Protein AF-A0A7X7DY42-F1 (afdb_monomer)

pLDDT: mean 91.56, std 9.05, range [37.62, 98.56]

Secondary structure (DSSP, 8-state):
------HHHHHHHHHHHHHTTB--SSPPP-S---HHHHHHHHHHHGGG-HHHHHHHHHHHHHTGGGS-HHHHHHTGGGS-HHHHHHHHHHHHHTT--GGGHHHHTT----SS-EES-GGGTT-HHHHHHHHHH--HHHHTTTEE-------SSSB--HHHHHHH-HHHHHHHHH-SSHHHHHHHHHHHSS-B-HHHHHHHHT--HHHHHHHHHHHHHTTSEEEEEETTEEEEEE-HHHHHHHHHHHHTT-

Foldseek 3Di:
DPDDPDVVVVVLLVLDLVLQFFQDDDHHDPDADPPLLSLQVLQVVCLAPVVSLQSSLQSCLPLVFLDQLVLNLLCVVSHQLLSVLLSLVLSVVVPHDPVNVVSNVSGAADPAADESHPVCVPPVVVRVVQQVQADPSNVVRSYRGNDRDHDDPRGGDPLSNCLSHLLSLLCVPVTNDLLSLLLVDQQVDDWDALVRSCVVSVHDSVVSVVVLVVCVVVVQWDWDDDDPGITIHGGPVNNVVSVVSSVVSD

Nearest PDB structures (foldseek):
  2rdp-assembly1_A-2  TM=7.877E-01  e=7.497E-04  Geobacillus stearothermophilus
  5k1y-assembly1_B  TM=9.419E-01  e=1.246E-02  Sulfolobus sp. NOB8H2
  2qww-assembly1_B  TM=7.199E-01  e=1.382E-02  Listeria monocytogenes serotype 4b str. F2365
  4jba-assembly1_B  TM=7.903E-01  e=4.344E-02  Escherichia coli K-12
  3hrm-assembly1_B  TM=7.118E-01  e=4.821E-02  Staphylococcus aureus subsp. aureus str. Newman

Sequence (250 aa):
MEWNYNDTDLDVLYRKWKKLGWGVTGNSYDGDIDIEKLITETTIAARYDGRLFQWFRTWIRNYNDLINKKRLIRFLNTADTAVLGAVLDLAIENGADPNFIVVISKCKPYQKPELFFKNIENVPFYIDQEIRNSLPVYTKWGLYCTEVEFYTDANYNRDYVLKNNGLLALRSILGANIRAEILYKLLTGAGIAVKKLSNEIGYSYSSVYMEVLSLKRNGLLSEKDEGRYHKLYLSAKGTTLIKNINSLFA

Solvent-accessible surface area (backbone atoms only — not comparable to full-atom values): 13694 Å² total; per-residue (Å²): 130,88,80,76,93,43,75,66,64,53,47,53,50,51,17,45,45,31,45,65,21,39,78,62,87,80,69,63,48,91,70,87,82,59,60,52,57,48,51,22,54,40,38,53,55,26,28,73,31,70,66,54,35,38,50,51,46,34,45,48,31,76,49,40,70,51,53,36,59,77,53,33,57,73,40,48,89,67,29,39,33,23,52,46,32,26,45,50,52,51,19,37,80,68,73,19,64,69,72,52,52,68,44,42,74,71,38,50,53,44,91,68,67,42,66,48,54,63,81,53,77,86,42,70,71,59,47,57,47,30,60,74,56,34,36,68,64,28,49,76,18,22,28,28,38,67,86,80,78,63,78,84,77,57,59,55,55,67,64,58,25,31,48,68,29,65,59,48,39,41,10,70,76,70,38,42,47,74,66,33,50,53,55,43,53,38,69,79,43,74,70,39,35,66,68,59,45,13,63,73,73,63,48,57,53,69,62,45,50,55,50,49,54,53,38,37,75,72,47,30,35,41,76,47,81,57,88,96,42,65,23,40,37,57,21,73,62,27,46,51,53,52,51,53,59,55,55,77,43,106

Structure (mmCIF, N/CA/C/O backbone):
data_AF-A0A7X7DY42-F1
#
_entry.id   AF-A0A7X7DY42-F1
#
loop_
_atom_site.group_PDB
_atom_site.id
_atom_site.type_symbol
_atom_site.label_atom_id
_atom_site.label_alt_id
_atom_site.label_comp_id
_atom_site.label_asym_id
_atom_site.label_entity_id
_atom_site.label_seq_id
_atom_site.pdbx_PDB_ins_code
_atom_site.Cartn_x
_atom_site.Cartn_y
_atom_site.Cartn_z
_atom_site.occupancy
_atom_site.B_iso_or_equiv
_atom_site.auth_seq_id
_atom_site.auth_comp_id
_atom_site.auth_asym_id
_atom_site.auth_atom_id
_atom_site.pdbx_PDB_model_num
ATOM 1 N N . MET A 1 1 ? 10.130 16.291 -8.378 1.00 37.62 1 MET A N 1
ATOM 2 C CA . MET A 1 1 ? 10.858 16.207 -7.099 1.00 37.62 1 MET A CA 1
ATOM 3 C C . MET A 1 1 ? 12.137 15.472 -7.437 1.00 37.62 1 MET A C 1
ATOM 5 O O . MET A 1 1 ? 12.041 14.315 -7.817 1.00 37.62 1 MET A O 1
ATOM 9 N N . GLU A 1 2 ? 13.275 16.162 -7.481 1.00 41.41 2 GLU A N 1
ATOM 10 C CA . GLU A 1 2 ? 14.566 15.493 -7.676 1.00 41.41 2 GLU A CA 1
ATOM 11 C C . GLU A 1 2 ? 14.846 14.693 -6.406 1.00 41.41 2 GLU A C 1
ATOM 13 O O . GLU A 1 2 ? 14.956 15.259 -5.318 1.00 41.41 2 GLU A O 1
ATOM 18 N N . TRP A 1 3 ? 14.829 13.369 -6.519 1.00 47.03 3 TRP A N 1
ATOM 19 C CA . TRP A 1 3 ? 15.223 12.512 -5.415 1.00 47.03 3 TRP A CA 1
ATOM 20 C C . TRP A 1 3 ? 16.747 12.562 -5.324 1.00 47.03 3 TRP A C 1
ATOM 22 O O . TRP A 1 3 ? 17.442 12.126 -6.239 1.00 47.03 3 TRP A O 1
ATOM 32 N N . ASN A 1 4 ? 17.259 13.153 -4.246 1.00 51.34 4 ASN A N 1
ATOM 33 C CA . ASN A 1 4 ? 18.682 13.112 -3.945 1.00 51.34 4 ASN A CA 1
ATOM 34 C C . ASN A 1 4 ? 18.997 11.716 -3.416 1.00 51.34 4 ASN A C 1
ATOM 36 O O . ASN A 1 4 ? 18.649 11.411 -2.277 1.00 51.34 4 ASN A O 1
ATOM 40 N N . TYR A 1 5 ? 19.650 10.891 -4.238 1.00 59.16 5 TYR A N 1
ATOM 41 C CA . TYR A 1 5 ? 20.260 9.638 -3.799 1.00 59.16 5 TYR A CA 1
ATOM 42 C C . TYR A 1 5 ? 21.245 9.967 -2.668 1.00 59.16 5 TYR A C 1
ATOM 44 O O . TYR A 1 5 ? 22.365 10.413 -2.911 1.00 59.16 5 TYR A O 1
ATOM 52 N N . ASN A 1 6 ? 20.806 9.824 -1.421 1.00 66.12 6 ASN A N 1
ATOM 53 C CA . ASN A 1 6 ? 21.666 9.850 -0.250 1.00 66.12 6 ASN A CA 1
ATOM 54 C C . ASN A 1 6 ? 21.470 8.536 0.512 1.00 66.12 6 ASN A C 1
ATOM 56 O O . ASN A 1 6 ? 20.364 7.990 0.558 1.00 66.12 6 ASN A O 1
ATOM 60 N N . ASP A 1 7 ? 22.553 8.018 1.088 1.00 67.19 7 ASP A N 1
ATOM 61 C CA . ASP A 1 7 ? 22.556 6.697 1.728 1.00 67.19 7 ASP A CA 1
ATOM 62 C C . ASP A 1 7 ? 21.539 6.595 2.878 1.00 67.19 7 ASP A C 1
ATOM 64 O O . ASP A 1 7 ? 21.019 5.516 3.155 1.00 67.19 7 ASP A O 1
ATOM 68 N N . THR A 1 8 ? 21.196 7.721 3.509 1.00 76.19 8 THR A N 1
ATOM 69 C CA . THR A 1 8 ? 20.238 7.785 4.620 1.00 76.19 8 THR A CA 1
ATOM 70 C C . THR A 1 8 ? 18.807 7.472 4.177 1.00 76.19 8 THR A C 1
ATOM 72 O O . THR A 1 8 ? 18.112 6.699 4.837 1.00 76.19 8 THR A O 1
ATOM 75 N N . ASP A 1 9 ? 18.346 8.040 3.060 1.00 78.88 9 ASP A N 1
ATOM 76 C CA . ASP A 1 9 ? 16.991 7.800 2.551 1.00 78.88 9 ASP A CA 1
ATOM 77 C C . ASP A 1 9 ? 16.838 6.359 2.045 1.00 78.88 9 ASP A C 1
ATOM 79 O O . ASP A 1 9 ? 15.800 5.722 2.262 1.00 78.88 9 ASP A O 1
ATOM 83 N N . LEU A 1 10 ? 17.891 5.816 1.425 1.00 84.62 10 LEU A N 1
ATOM 84 C CA . LEU A 1 10 ? 17.923 4.423 0.989 1.00 84.62 10 LEU A CA 1
ATOM 85 C C . LEU A 1 10 ? 17.930 3.455 2.182 1.00 84.62 10 LEU A C 1
ATOM 87 O O . LEU A 1 10 ? 17.170 2.484 2.170 1.00 84.62 10 LEU A O 1
ATOM 91 N N . ASP A 1 11 ? 18.702 3.741 3.238 1.00 88.62 11 ASP A N 1
ATOM 92 C CA . ASP A 1 11 ? 18.694 2.952 4.477 1.00 88.62 11 ASP A CA 1
ATOM 93 C C . ASP A 1 11 ? 17.286 2.892 5.083 1.00 88.62 11 ASP A C 1
ATOM 95 O O . ASP A 1 11 ? 16.771 1.812 5.377 1.00 88.62 11 ASP A O 1
ATOM 99 N N . VAL A 1 12 ? 16.586 4.028 5.172 1.00 91.94 12 VAL A N 1
ATOM 100 C CA . VAL A 1 12 ? 15.205 4.056 5.677 1.00 91.94 12 VAL A CA 1
ATOM 101 C C . VAL A 1 12 ? 14.275 3.173 4.836 1.00 91.94 12 VAL A C 1
ATOM 103 O O . VAL A 1 12 ? 13.449 2.451 5.404 1.00 91.94 12 VAL A O 1
ATOM 106 N N . LEU A 1 13 ? 14.393 3.189 3.504 1.00 93.25 13 LEU A N 1
ATOM 107 C CA . LEU A 1 13 ? 13.610 2.303 2.634 1.00 93.25 13 LEU A CA 1
ATOM 108 C C . LEU A 1 13 ? 13.934 0.831 2.897 1.00 93.25 13 LEU A C 1
ATOM 110 O O . LEU A 1 13 ? 13.013 0.031 3.063 1.00 93.25 13 LEU A O 1
ATOM 114 N N . TYR A 1 14 ? 15.212 0.476 3.009 1.00 93.69 14 TYR A N 1
ATOM 115 C CA . TYR A 1 14 ? 15.653 -0.885 3.316 1.00 93.69 14 TYR A CA 1
ATOM 116 C C . TYR A 1 14 ? 15.090 -1.375 4.651 1.00 93.69 14 TYR A C 1
ATOM 118 O O . TYR A 1 14 ? 14.523 -2.467 4.728 1.00 93.69 14 TYR A O 1
ATOM 126 N N . ARG A 1 15 ? 15.155 -0.545 5.695 1.00 94.88 15 ARG A N 1
ATOM 127 C CA . ARG A 1 15 ? 14.589 -0.858 7.014 1.00 94.88 15 ARG A CA 1
ATOM 128 C C . ARG A 1 15 ? 13.073 -1.067 6.959 1.00 94.88 15 ARG A C 1
ATOM 130 O O . ARG A 1 15 ? 12.553 -1.961 7.632 1.00 94.88 15 ARG A O 1
ATOM 137 N N . LYS A 1 16 ? 12.350 -0.275 6.154 1.00 96.00 16 LYS A N 1
ATOM 138 C CA . LYS A 1 16 ? 10.903 -0.450 5.934 1.00 96.00 16 LYS A CA 1
ATOM 139 C C . LYS A 1 16 ? 10.608 -1.759 5.192 1.00 96.00 16 LYS A C 1
ATOM 141 O O . LYS A 1 16 ? 9.778 -2.541 5.647 1.00 96.00 16 LYS A O 1
ATOM 146 N N . TRP A 1 17 ? 11.314 -2.045 4.099 1.00 95.44 17 TRP A N 1
ATOM 147 C CA . TRP A 1 17 ? 11.150 -3.290 3.341 1.00 95.44 17 TRP A CA 1
ATOM 148 C C . TRP A 1 17 ? 11.522 -4.531 4.160 1.00 95.44 17 TRP A C 1
ATOM 150 O O . TRP A 1 17 ? 10.836 -5.549 4.075 1.00 95.44 17 TRP A O 1
ATOM 160 N N . LYS A 1 18 ? 12.511 -4.432 5.052 1.00 94.38 18 LYS A N 1
ATOM 161 C CA . LYS A 1 18 ? 12.817 -5.483 6.026 1.00 94.38 18 LYS A CA 1
ATOM 162 C C . LYS 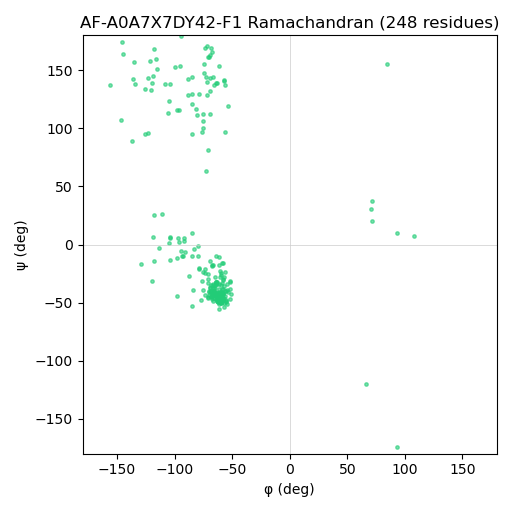A 1 18 ? 11.625 -5.798 6.934 1.00 94.38 18 LYS A C 1
ATOM 164 O O . LYS A 1 18 ? 11.262 -6.962 7.088 1.00 94.38 18 LYS A O 1
ATOM 169 N N . LYS A 1 19 ? 10.960 -4.777 7.485 1.00 95.19 19 LYS A N 1
ATOM 170 C CA . LYS A 1 19 ? 9.734 -4.964 8.288 1.00 95.19 19 LYS A CA 1
ATOM 171 C C . LYS A 1 19 ? 8.601 -5.621 7.494 1.00 95.19 19 LYS A C 1
ATOM 173 O O . LYS A 1 19 ? 7.750 -6.295 8.070 1.00 95.19 19 LYS A O 1
ATOM 178 N N . LEU A 1 20 ? 8.590 -5.425 6.178 1.00 95.50 20 LEU A N 1
ATOM 179 C CA . LEU A 1 20 ? 7.634 -6.023 5.247 1.00 95.50 20 LEU A CA 1
ATOM 180 C C . LEU A 1 20 ? 8.011 -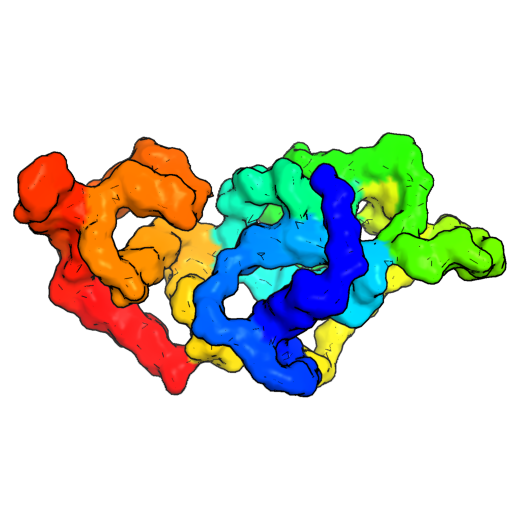7.433 4.780 1.00 95.50 20 LEU A C 1
ATOM 182 O O . LEU A 1 20 ? 7.347 -7.962 3.890 1.00 95.50 20 LEU A O 1
ATOM 186 N N . GLY A 1 21 ? 9.024 -8.048 5.392 1.00 93.31 21 GLY A N 1
ATOM 187 C CA . GLY A 1 21 ? 9.353 -9.450 5.173 1.00 93.31 21 GLY A CA 1
ATOM 188 C C . GLY A 1 21 ? 10.618 -9.693 4.358 1.00 93.31 21 GLY A C 1
ATOM 189 O O . GLY A 1 21 ? 10.908 -10.841 4.062 1.00 93.31 21 GLY A O 1
ATOM 190 N N . TRP A 1 22 ? 11.420 -8.684 4.024 1.00 92.50 22 TRP A N 1
ATOM 191 C CA . TRP A 1 22 ? 12.678 -8.940 3.313 1.00 92.50 22 TRP A CA 1
ATOM 192 C C . TRP A 1 22 ? 13.831 -9.293 4.262 1.00 92.50 22 TRP A C 1
ATOM 194 O O . TRP A 1 22 ? 14.105 -8.585 5.234 1.00 92.50 22 TRP A O 1
ATOM 204 N N . GLY A 1 23 ? 14.523 -10.398 3.971 1.00 83.75 23 GLY A N 1
ATOM 205 C CA . GLY A 1 23 ? 15.650 -10.937 4.739 1.00 83.75 23 GLY A CA 1
ATOM 206 C C . GLY A 1 23 ? 16.950 -10.138 4.599 1.00 83.75 23 GLY A C 1
ATOM 207 O O . GLY A 1 23 ? 17.947 -10.649 4.102 1.00 83.75 23 GLY A O 1
ATOM 208 N N . VAL A 1 24 ? 16.951 -8.880 5.038 1.00 82.38 24 VAL A N 1
ATOM 209 C CA . VAL A 1 24 ? 18.108 -7.969 4.953 1.00 82.38 24 VAL A CA 1
ATOM 210 C C . VAL A 1 24 ? 18.849 -7.905 6.292 1.00 82.38 24 VAL A C 1
ATOM 212 O O . VAL A 1 24 ? 18.240 -8.086 7.348 1.00 82.38 24 VAL A O 1
ATOM 215 N N . THR A 1 25 ? 20.152 -7.622 6.297 1.00 81.25 25 THR A N 1
ATOM 216 C CA . THR A 1 25 ? 20.914 -7.313 7.524 1.00 81.25 25 THR A CA 1
ATOM 217 C C . THR A 1 25 ? 20.502 -5.951 8.120 1.00 81.25 25 THR A C 1
ATOM 219 O O . THR A 1 25 ? 19.823 -5.162 7.471 1.00 81.25 25 THR A O 1
ATOM 222 N N . GLY A 1 26 ? 20.841 -5.679 9.388 1.00 84.19 26 GLY A N 1
ATOM 223 C CA . GLY A 1 26 ? 20.534 -4.400 10.062 1.00 84.19 26 GLY A CA 1
ATOM 224 C C . GLY A 1 26 ? 19.226 -4.377 10.864 1.00 84.19 26 GLY A C 1
ATOM 225 O O . GLY A 1 26 ? 18.570 -5.403 11.031 1.00 84.19 26 GLY A O 1
ATOM 226 N N . ASN A 1 27 ? 18.841 -3.219 11.403 1.00 89.00 27 ASN A N 1
ATOM 227 C CA . ASN A 1 27 ? 17.631 -3.086 12.225 1.00 89.00 27 ASN A CA 1
ATOM 228 C C . ASN A 1 27 ? 16.381 -2.858 11.366 1.00 89.00 27 ASN A C 1
ATOM 230 O O . ASN A 1 27 ? 16.425 -2.151 10.367 1.00 89.00 27 ASN A O 1
ATOM 234 N N . SER A 1 28 ? 15.242 -3.417 11.774 1.00 91.69 28 SER A N 1
ATOM 235 C CA . SER A 1 28 ? 13.952 -3.122 11.134 1.00 91.69 28 SER A CA 1
ATOM 236 C C . SER A 1 28 ? 13.525 -1.666 11.385 1.00 91.69 28 SER A C 1
ATOM 238 O O . SER A 1 28 ? 14.092 -0.973 12.234 1.00 91.69 28 SER A O 1
ATOM 240 N N . TYR A 1 29 ? 12.545 -1.170 10.633 1.00 94.56 29 TYR A N 1
ATOM 241 C CA . TYR A 1 29 ? 11.943 0.138 10.888 1.00 94.56 29 TYR A CA 1
ATOM 242 C C . TYR A 1 29 ? 11.066 0.103 12.152 1.00 94.56 29 TYR A C 1
ATOM 244 O O . TYR A 1 29 ? 10.168 -0.734 12.285 1.00 94.56 29 TYR A O 1
ATOM 252 N N . ASP A 1 30 ? 11.293 1.037 13.075 1.00 90.56 30 ASP A N 1
ATOM 253 C CA . ASP A 1 30 ? 10.642 1.015 14.393 1.00 90.56 30 ASP A CA 1
ATOM 254 C C . ASP A 1 30 ? 9.188 1.527 14.352 1.00 90.56 30 ASP A C 1
ATOM 256 O O . ASP A 1 30 ? 8.376 1.172 15.203 1.00 90.56 30 ASP A O 1
ATOM 260 N N . GLY A 1 31 ? 8.821 2.307 13.329 1.00 91.12 31 GLY A N 1
ATOM 261 C CA . GLY A 1 31 ? 7.495 2.917 13.190 1.00 91.12 31 GLY A CA 1
ATOM 262 C C . GLY A 1 31 ? 6.499 2.126 12.338 1.00 91.12 31 GLY A C 1
ATOM 263 O O . GLY A 1 31 ? 6.808 1.074 11.774 1.00 91.12 31 GLY A O 1
ATOM 264 N N . ASP A 1 32 ? 5.291 2.667 12.211 1.00 91.25 32 ASP A N 1
ATOM 265 C CA . ASP A 1 32 ? 4.271 2.144 11.301 1.00 91.25 32 ASP A CA 1
ATOM 266 C C . ASP A 1 32 ? 4.624 2.425 9.842 1.00 91.25 32 ASP A C 1
ATOM 268 O O . ASP A 1 32 ? 5.084 3.516 9.492 1.00 91.25 32 ASP A O 1
ATOM 272 N N . ILE A 1 33 ? 4.370 1.445 8.976 1.00 94.50 33 ILE A N 1
ATOM 273 C CA . ILE A 1 33 ? 4.586 1.589 7.540 1.00 94.50 33 ILE A CA 1
ATOM 274 C C . ILE A 1 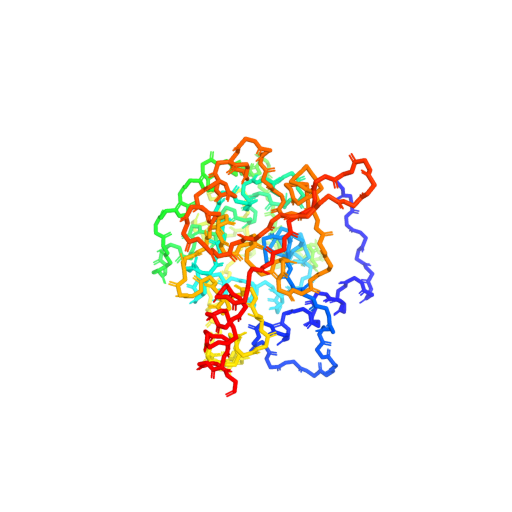33 ? 3.277 1.966 6.866 1.00 94.50 33 ILE A C 1
ATOM 276 O O . ILE A 1 33 ? 2.327 1.187 6.801 1.00 94.50 33 ILE A O 1
ATOM 280 N N . ASP A 1 34 ? 3.272 3.161 6.290 1.00 94.31 34 ASP A N 1
ATOM 281 C CA . ASP A 1 34 ? 2.321 3.524 5.256 1.00 94.31 34 ASP A CA 1
ATOM 282 C C . ASP A 1 34 ? 2.746 2.858 3.941 1.00 94.31 34 ASP A C 1
ATOM 284 O O . ASP A 1 34 ? 3.631 3.352 3.238 1.00 94.31 34 ASP A O 1
ATOM 288 N N . ILE A 1 35 ? 2.143 1.709 3.633 1.00 96.88 35 ILE A N 1
ATOM 289 C CA . ILE A 1 35 ? 2.538 0.912 2.470 1.00 96.88 35 ILE A CA 1
ATOM 290 C C . ILE A 1 35 ? 2.282 1.638 1.148 1.00 96.88 35 ILE A C 1
ATOM 292 O O . ILE A 1 35 ? 3.104 1.549 0.243 1.00 96.88 35 ILE A O 1
ATOM 296 N N . GLU A 1 36 ? 1.186 2.392 1.023 1.00 96.94 36 GLU A N 1
ATOM 297 C CA . GLU A 1 36 ? 0.912 3.130 -0.211 1.00 96.94 36 GLU A CA 1
ATOM 298 C C . GLU A 1 36 ? 1.955 4.221 -0.433 1.00 96.94 36 GLU A C 1
ATOM 300 O O . GLU A 1 36 ? 2.462 4.364 -1.544 1.00 96.94 36 GLU A O 1
ATOM 305 N N . LYS A 1 37 ? 2.333 4.941 0.627 1.00 95.06 37 LYS A N 1
ATOM 306 C CA . LYS A 1 37 ? 3.402 5.933 0.540 1.00 95.06 37 LYS A CA 1
ATOM 307 C C . LYS A 1 37 ? 4.741 5.275 0.200 1.00 95.06 37 LYS A C 1
ATOM 309 O O . LYS A 1 37 ? 5.407 5.731 -0.727 1.00 95.06 37 LYS A O 1
ATOM 314 N N . LEU A 1 38 ? 5.098 4.180 0.879 1.00 97.19 38 LEU A N 1
ATOM 315 C CA . LEU A 1 38 ? 6.331 3.435 0.611 1.00 97.19 38 LEU A CA 1
ATOM 316 C C . LEU A 1 38 ? 6.401 2.946 -0.839 1.00 97.19 38 LEU A C 1
ATOM 318 O O . LEU A 1 38 ? 7.452 3.063 -1.460 1.00 97.19 38 LEU A O 1
ATOM 322 N N . ILE A 1 39 ? 5.299 2.435 -1.391 1.00 97.94 39 ILE A N 1
ATOM 323 C CA . ILE A 1 39 ? 5.209 2.037 -2.802 1.00 97.94 39 ILE A CA 1
ATOM 324 C C . ILE A 1 39 ? 5.583 3.218 -3.700 1.00 97.94 39 ILE A C 1
ATOM 326 O O . ILE A 1 39 ? 6.450 3.077 -4.558 1.00 97.94 39 ILE A O 1
ATOM 330 N N . THR A 1 40 ? 4.994 4.395 -3.475 1.00 97.06 40 THR A N 1
ATOM 331 C CA . THR A 1 40 ? 5.294 5.574 -4.303 1.00 97.06 40 THR A CA 1
ATOM 332 C C . THR A 1 40 ? 6.730 6.071 -4.135 1.00 97.06 40 THR A C 1
ATOM 334 O O . THR A 1 40 ? 7.387 6.327 -5.137 1.00 97.06 40 THR A O 1
ATOM 337 N N . GLU A 1 41 ? 7.265 6.101 -2.910 1.00 95.69 41 GLU A N 1
ATOM 338 C CA . GLU A 1 41 ? 8.679 6.419 -2.644 1.00 95.69 41 GLU A CA 1
ATOM 339 C C . GLU A 1 41 ? 9.610 5.425 -3.372 1.00 95.69 41 GLU A C 1
ATOM 341 O O . GLU A 1 41 ? 10.594 5.811 -4.003 1.00 95.69 41 GLU A O 1
ATOM 346 N N . THR A 1 42 ? 9.255 4.137 -3.356 1.00 96.94 42 THR A N 1
ATOM 347 C CA . THR A 1 42 ? 10.067 3.065 -3.943 1.00 96.94 42 THR A CA 1
ATOM 348 C C . THR A 1 42 ? 10.076 3.103 -5.469 1.00 96.94 42 THR A C 1
ATOM 350 O O . THR A 1 42 ? 11.088 2.744 -6.057 1.00 96.94 42 THR A O 1
ATOM 353 N N . THR A 1 43 ? 9.017 3.587 -6.129 1.00 97.38 43 THR A N 1
ATOM 354 C CA . THR A 1 43 ? 8.999 3.706 -7.605 1.00 97.38 43 THR A CA 1
ATOM 355 C C . THR A 1 43 ? 10.135 4.574 -8.147 1.00 97.38 43 THR A C 1
ATOM 357 O O . THR A 1 43 ? 10.627 4.319 -9.240 1.00 97.38 43 THR A O 1
ATOM 360 N N . ILE A 1 44 ? 10.589 5.555 -7.363 1.00 94.69 44 ILE A N 1
ATOM 361 C CA . ILE A 1 44 ? 11.708 6.426 -7.721 1.00 94.69 44 ILE A CA 1
ATOM 362 C C . ILE A 1 44 ? 13.032 5.756 -7.340 1.00 94.69 44 ILE A C 1
ATOM 364 O O . ILE A 1 44 ? 13.908 5.586 -8.185 1.00 94.69 44 ILE A O 1
ATOM 368 N N . ALA A 1 45 ? 13.167 5.322 -6.083 1.00 93.69 45 ALA A N 1
ATOM 369 C CA . ALA A 1 45 ? 14.414 4.752 -5.570 1.00 93.69 45 ALA A CA 1
ATOM 370 C C . ALA A 1 45 ? 14.821 3.442 -6.275 1.00 93.69 45 ALA A C 1
ATOM 372 O O . ALA A 1 45 ? 16.003 3.204 -6.506 1.00 93.69 45 ALA A O 1
ATOM 373 N N . ALA A 1 46 ? 13.853 2.615 -6.683 1.00 94.00 46 ALA A N 1
ATOM 374 C CA . ALA A 1 46 ? 14.087 1.351 -7.385 1.00 94.00 46 ALA A CA 1
ATOM 375 C C . ALA A 1 46 ? 14.828 1.525 -8.722 1.00 94.00 46 ALA A C 1
ATOM 377 O O . ALA A 1 46 ? 15.506 0.606 -9.173 1.00 94.00 46 ALA A O 1
ATOM 378 N N . ARG A 1 47 ? 14.767 2.713 -9.337 1.00 93.62 47 ARG A N 1
ATOM 379 C CA . ARG A 1 47 ? 15.526 3.027 -10.559 1.00 93.62 47 ARG A CA 1
ATOM 380 C C . ARG A 1 47 ? 17.032 3.140 -10.326 1.00 93.62 47 ARG A C 1
ATOM 382 O O . ARG A 1 47 ? 17.803 3.131 -11.282 1.00 93.62 47 ARG A O 1
ATOM 389 N N . TYR A 1 48 ? 17.456 3.235 -9.072 1.00 91.69 48 TYR A N 1
ATOM 390 C CA . TYR A 1 48 ? 18.856 3.324 -8.670 1.00 91.69 48 TYR A CA 1
ATOM 391 C C . TYR A 1 48 ? 19.320 2.089 -7.887 1.00 91.69 48 TYR A C 1
ATOM 393 O O . TYR A 1 48 ? 20.495 1.995 -7.548 1.00 91.69 48 TYR A O 1
ATOM 401 N N . ASP A 1 49 ? 18.428 1.136 -7.604 1.00 90.62 49 ASP A N 1
ATOM 402 C CA . ASP A 1 49 ? 18.749 -0.061 -6.828 1.00 90.62 49 ASP A CA 1
ATOM 403 C C . ASP A 1 49 ? 17.932 -1.272 -7.311 1.00 90.62 49 ASP A C 1
ATOM 405 O O . ASP A 1 49 ? 16.729 -1.388 -7.061 1.00 90.62 49 ASP A O 1
ATOM 409 N N . GLY A 1 50 ? 18.611 -2.201 -7.993 1.00 89.94 50 GLY A N 1
ATOM 410 C CA . GLY A 1 50 ? 17.999 -3.418 -8.536 1.00 89.94 50 GLY A CA 1
ATOM 411 C C . GLY A 1 50 ? 17.438 -4.364 -7.474 1.00 89.94 50 GLY A C 1
ATOM 412 O O . GLY A 1 50 ? 16.403 -4.989 -7.701 1.00 89.94 50 GLY A O 1
ATOM 413 N N . ARG A 1 51 ? 18.039 -4.425 -6.277 1.00 90.00 51 ARG A N 1
ATOM 414 C CA . ARG A 1 51 ? 17.511 -5.258 -5.181 1.00 90.00 51 ARG A CA 1
ATOM 415 C C . ARG A 1 51 ? 16.198 -4.684 -4.677 1.00 90.00 51 ARG A C 1
ATOM 417 O O . ARG A 1 51 ? 15.226 -5.416 -4.512 1.00 90.00 51 ARG A O 1
ATOM 424 N N . LEU A 1 52 ? 16.151 -3.367 -4.495 1.00 92.38 52 LEU A N 1
ATOM 425 C CA . LEU A 1 52 ? 14.939 -2.673 -4.085 1.00 92.38 52 LEU A CA 1
ATOM 426 C C . LEU A 1 52 ? 13.823 -2.843 -5.124 1.00 92.38 52 LEU A C 1
ATOM 428 O O . LEU A 1 52 ? 12.680 -3.106 -4.750 1.00 92.38 52 LEU A O 1
ATOM 432 N N . PHE A 1 53 ? 14.150 -2.759 -6.418 1.00 93.94 53 PHE A N 1
ATOM 433 C CA . PHE A 1 53 ? 13.194 -3.031 -7.493 1.00 93.94 53 PHE A CA 1
ATOM 434 C C . PHE A 1 53 ? 12.628 -4.456 -7.423 1.00 93.94 53 PHE A C 1
ATOM 436 O O . PHE A 1 53 ? 11.413 -4.653 -7.501 1.00 93.94 53 PHE A O 1
ATOM 443 N N . GLN A 1 54 ? 13.498 -5.444 -7.217 1.00 92.19 54 GLN A N 1
ATOM 444 C CA . GLN A 1 54 ? 13.127 -6.850 -7.073 1.00 92.19 54 GLN A CA 1
ATOM 445 C C . GLN A 1 54 ? 12.218 -7.100 -5.860 1.00 92.19 54 GLN A C 1
ATOM 447 O O . GLN A 1 54 ? 11.209 -7.809 -5.967 1.00 92.19 54 GLN A O 1
ATOM 452 N N . TRP A 1 55 ? 12.530 -6.491 -4.716 1.00 94.25 55 TRP A N 1
ATOM 453 C CA . TRP A 1 55 ? 11.705 -6.563 -3.510 1.00 94.25 55 TRP A CA 1
ATOM 454 C C . TRP A 1 55 ? 10.333 -5.942 -3.731 1.00 94.25 55 TRP A C 1
ATOM 456 O O . TRP A 1 55 ? 9.305 -6.556 -3.446 1.00 94.25 55 TRP A O 1
ATOM 466 N N . PHE A 1 56 ? 10.322 -4.741 -4.298 1.00 95.25 56 PHE A N 1
ATOM 467 C CA . PHE A 1 56 ? 9.127 -3.969 -4.585 1.00 95.25 56 PHE A CA 1
ATOM 468 C C . PHE A 1 56 ? 8.135 -4.726 -5.471 1.00 95.25 56 PHE A C 1
ATOM 470 O O . PHE A 1 56 ? 6.978 -4.913 -5.082 1.00 95.25 56 PHE A O 1
ATOM 477 N N . ARG A 1 57 ? 8.591 -5.217 -6.631 1.00 94.38 57 ARG A N 1
ATOM 478 C CA . ARG A 1 57 ? 7.730 -5.939 -7.582 1.00 94.38 57 ARG A CA 1
ATOM 479 C C . ARG A 1 57 ? 7.197 -7.246 -6.999 1.00 94.38 57 ARG A C 1
ATOM 481 O O . ARG A 1 57 ? 6.009 -7.546 -7.121 1.00 94.38 57 ARG A O 1
ATOM 488 N N . THR A 1 58 ? 8.051 -7.993 -6.297 1.00 94.88 58 THR A N 1
ATOM 489 C CA . THR A 1 58 ? 7.675 -9.272 -5.681 1.00 94.88 58 THR A CA 1
ATOM 490 C C . THR A 1 58 ? 6.675 -9.081 -4.555 1.00 94.88 58 THR A C 1
ATOM 492 O O . THR A 1 58 ? 5.705 -9.834 -4.451 1.00 94.88 58 THR A O 1
ATOM 495 N N . TRP A 1 59 ? 6.871 -8.054 -3.731 1.00 96.00 59 TRP A N 1
ATOM 496 C CA . TRP A 1 59 ? 5.959 -7.767 -2.639 1.00 96.00 59 TRP A CA 1
ATOM 497 C C . TRP A 1 59 ? 4.591 -7.323 -3.151 1.00 96.00 59 TRP A C 1
ATOM 499 O O . TRP A 1 59 ? 3.584 -7.846 -2.676 1.00 96.00 59 TRP A O 1
ATOM 509 N N . ILE A 1 60 ? 4.542 -6.438 -4.159 1.00 96.62 60 ILE A N 1
ATOM 510 C CA . ILE A 1 60 ? 3.275 -6.042 -4.789 1.00 96.62 60 ILE A CA 1
ATOM 511 C C . ILE A 1 60 ? 2.522 -7.265 -5.289 1.00 96.62 60 ILE A C 1
ATOM 513 O O . ILE A 1 60 ? 1.344 -7.371 -4.985 1.00 96.62 60 ILE A O 1
ATOM 517 N N . ARG A 1 61 ? 3.168 -8.193 -6.006 1.00 95.25 61 ARG A N 1
ATOM 518 C CA . ARG A 1 61 ? 2.507 -9.409 -6.506 1.00 95.25 61 ARG A CA 1
ATOM 519 C C . ARG A 1 61 ? 1.931 -10.254 -5.361 1.00 95.25 61 ARG A C 1
ATOM 521 O O . ARG A 1 61 ? 0.757 -10.620 -5.393 1.00 95.25 61 ARG A O 1
ATOM 528 N N . ASN A 1 62 ? 2.741 -10.536 -4.339 1.00 94.19 62 ASN A N 1
ATOM 529 C CA . ASN A 1 62 ? 2.396 -11.484 -3.272 1.00 94.19 62 ASN A CA 1
ATOM 530 C C . ASN A 1 62 ? 1.395 -10.932 -2.243 1.00 94.19 62 ASN A C 1
ATOM 532 O O . ASN A 1 62 ? 0.616 -11.695 -1.679 1.00 94.19 62 ASN A O 1
ATOM 536 N N . TYR A 1 63 ? 1.425 -9.625 -1.979 1.00 96.31 63 TYR A N 1
ATOM 537 C CA . TYR A 1 63 ? 0.642 -8.962 -0.925 1.00 96.31 63 TYR A CA 1
ATOM 538 C C . TYR A 1 63 ? -0.345 -7.935 -1.494 1.00 96.31 63 TYR A C 1
ATOM 540 O O . TYR A 1 63 ? -0.749 -6.976 -0.832 1.00 96.31 63 TYR A O 1
ATOM 548 N N . ASN A 1 64 ? -0.733 -8.145 -2.750 1.00 96.38 64 ASN A N 1
ATOM 549 C CA . ASN A 1 64 ? -1.564 -7.258 -3.553 1.00 96.38 64 ASN A CA 1
ATOM 550 C C . ASN A 1 64 ? -2.936 -6.946 -2.901 1.00 96.38 64 ASN A C 1
ATOM 552 O O . ASN A 1 64 ? -3.494 -5.859 -3.087 1.00 96.38 64 ASN A O 1
ATOM 556 N N . ASP A 1 65 ? -3.444 -7.871 -2.083 1.00 96.44 65 ASP A N 1
ATOM 557 C CA . ASP A 1 65 ? -4.709 -7.781 -1.352 1.00 96.44 65 ASP A CA 1
ATOM 558 C C . ASP A 1 65 ? -4.654 -6.813 -0.154 1.00 96.44 65 ASP A C 1
ATOM 560 O O . ASP A 1 65 ? -5.671 -6.246 0.252 1.00 96.44 65 ASP A O 1
ATOM 564 N N . LEU A 1 66 ? -3.454 -6.572 0.383 1.00 97.56 66 LEU A N 1
ATOM 565 C CA . LEU A 1 66 ? -3.221 -5.690 1.527 1.00 97.56 66 LEU A CA 1
ATOM 566 C C . LEU A 1 66 ? -3.081 -4.217 1.125 1.00 97.56 66 LEU A C 1
ATOM 568 O O . LEU A 1 66 ? -3.064 -3.340 1.993 1.00 97.56 66 LEU A O 1
ATOM 572 N N . ILE A 1 67 ? -2.989 -3.927 -0.174 1.00 97.88 67 ILE A N 1
ATOM 573 C CA . ILE A 1 67 ? -2.806 -2.576 -0.705 1.00 97.88 67 ILE A CA 1
ATOM 574 C C . ILE A 1 67 ? -4.160 -1.911 -0.929 1.00 97.88 67 ILE A C 1
ATOM 576 O O . ILE A 1 67 ? -5.046 -2.400 -1.638 1.00 97.88 67 ILE A O 1
ATOM 580 N N . ASN A 1 68 ? -4.297 -0.711 -0.385 1.00 97.12 68 ASN A N 1
ATOM 581 C CA . ASN A 1 68 ? -5.474 0.103 -0.557 1.00 97.12 68 ASN A CA 1
ATOM 582 C C . ASN A 1 68 ? -5.391 0.920 -1.850 1.00 97.12 68 ASN A C 1
ATOM 584 O O . ASN A 1 68 ? -4.861 2.029 -1.884 1.00 97.12 68 ASN A O 1
ATOM 588 N N . LYS A 1 69 ? -5.985 0.393 -2.922 1.00 96.06 69 LYS A N 1
ATOM 589 C CA . LYS A 1 69 ? -5.957 0.990 -4.270 1.00 96.06 69 LYS A CA 1
ATOM 590 C C . LYS A 1 69 ? -6.476 2.437 -4.307 1.00 96.06 69 LYS A C 1
ATOM 592 O O . LYS A 1 69 ? -5.889 3.289 -4.968 1.00 96.06 69 LYS A O 1
ATOM 597 N N . LYS A 1 70 ? -7.544 2.752 -3.558 1.00 92.88 70 LYS A N 1
ATOM 598 C CA . LYS A 1 70 ? -8.105 4.120 -3.484 1.00 92.88 70 LYS 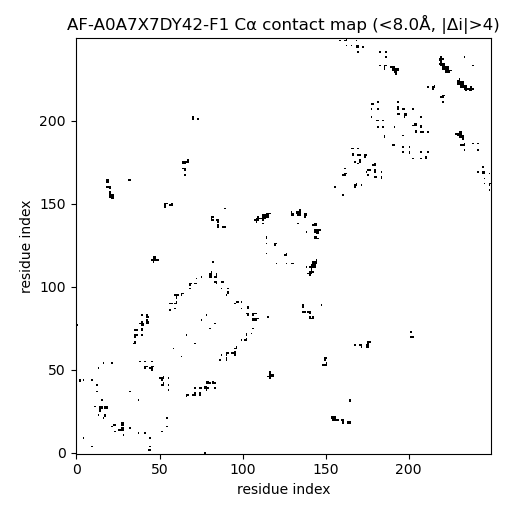A CA 1
ATOM 599 C C . LYS A 1 70 ? -7.136 5.099 -2.828 1.00 92.88 70 LYS A C 1
ATOM 601 O O . LYS A 1 70 ? -7.067 6.257 -3.234 1.00 92.88 70 LYS A O 1
ATOM 606 N N . ARG A 1 71 ? -6.417 4.638 -1.806 1.00 93.12 71 ARG A N 1
ATOM 607 C CA . ARG A 1 71 ? -5.414 5.427 -1.093 1.00 93.12 71 ARG A CA 1
ATOM 608 C C . ARG A 1 71 ? -4.138 5.571 -1.919 1.00 93.12 71 ARG A C 1
ATOM 610 O O . ARG A 1 71 ? -3.626 6.677 -2.015 1.00 93.12 71 ARG A O 1
ATOM 617 N N . LEU A 1 72 ? -3.713 4.518 -2.619 1.00 96.19 72 LEU A N 1
ATOM 618 C CA . LEU A 1 72 ? -2.570 4.554 -3.533 1.00 96.19 72 LEU A CA 1
ATOM 619 C C . LEU A 1 72 ? -2.756 5.611 -4.629 1.00 96.19 72 LEU A C 1
ATOM 621 O O . LEU A 1 72 ? -1.847 6.394 -4.879 1.00 96.19 72 LEU A O 1
ATOM 625 N N . ILE A 1 73 ? -3.965 5.720 -5.198 1.00 95.62 73 ILE A N 1
ATOM 626 C CA . ILE A 1 73 ? -4.303 6.763 -6.186 1.00 95.62 73 ILE A CA 1
ATOM 627 C C . ILE A 1 73 ? -4.018 8.181 -5.658 1.00 95.62 73 ILE A C 1
ATOM 629 O O . ILE A 1 73 ? -3.625 9.058 -6.425 1.00 95.62 73 ILE A O 1
ATOM 633 N N . ARG A 1 74 ? -4.191 8.426 -4.354 1.00 91.06 74 ARG A N 1
ATOM 634 C CA . ARG A 1 74 ? -3.961 9.748 -3.749 1.00 91.06 74 ARG A CA 1
ATOM 635 C C . ARG A 1 74 ? -2.486 10.108 -3.616 1.00 91.06 74 ARG A C 1
ATOM 637 O O . ARG A 1 74 ? -2.189 11.292 -3.523 1.00 91.06 74 ARG A O 1
ATOM 644 N N . PHE A 1 75 ? -1.601 9.115 -3.621 1.00 92.75 75 PHE A N 1
ATOM 645 C CA . PHE A 1 75 ? -0.154 9.303 -3.553 1.00 92.75 75 PHE A CA 1
ATOM 646 C C . PHE A 1 75 ? 0.518 9.281 -4.935 1.00 92.75 75 PHE A C 1
ATOM 648 O O . PHE A 1 75 ? 1.729 9.431 -5.032 1.00 92.75 75 PHE A O 1
ATOM 655 N N . LEU A 1 76 ? -0.233 9.144 -6.036 1.00 95.44 76 LEU A N 1
ATOM 656 C CA . LEU A 1 76 ? 0.364 9.099 -7.381 1.00 95.44 76 LEU A CA 1
ATOM 657 C C . LEU A 1 76 ? 1.156 10.358 -7.748 1.00 95.44 76 LEU A C 1
ATOM 659 O O . LEU A 1 76 ? 2.056 10.289 -8.575 1.00 95.44 76 LEU A O 1
ATOM 663 N N . ASN A 1 77 ? 0.854 11.500 -7.131 1.00 93.81 77 ASN A N 1
ATOM 664 C CA . ASN A 1 77 ? 1.603 12.739 -7.334 1.00 93.81 77 ASN A CA 1
ATOM 665 C C . ASN A 1 77 ? 3.043 12.685 -6.792 1.00 93.81 77 ASN A C 1
ATOM 667 O O . ASN A 1 77 ? 3.848 13.536 -7.162 1.00 93.81 77 ASN A O 1
ATOM 671 N N . THR A 1 78 ? 3.363 11.727 -5.918 1.00 93.88 78 THR A N 1
ATOM 672 C CA . THR A 1 78 ? 4.717 11.495 -5.394 1.00 93.88 78 THR A CA 1
ATOM 673 C C . THR A 1 78 ? 5.391 10.268 -6.003 1.00 93.88 78 THR A C 1
ATOM 675 O O . THR A 1 78 ? 6.510 9.953 -5.615 1.00 93.88 78 THR A O 1
ATOM 678 N N . ALA A 1 79 ? 4.730 9.571 -6.928 1.00 96.75 79 ALA A N 1
ATOM 679 C CA . ALA A 1 79 ? 5.253 8.377 -7.580 1.00 96.75 79 ALA A CA 1
ATOM 680 C C . ALA A 1 79 ? 5.913 8.700 -8.928 1.00 96.75 79 ALA A C 1
ATOM 682 O O . ALA A 1 79 ? 5.494 9.620 -9.633 1.00 96.75 79 ALA A O 1
ATOM 683 N N . ASP A 1 80 ? 6.856 7.856 -9.341 1.00 97.69 80 ASP A N 1
ATOM 684 C CA . ASP A 1 80 ? 7.128 7.631 -10.759 1.00 97.69 80 ASP A CA 1
ATOM 685 C C . ASP A 1 80 ? 6.000 6.747 -11.316 1.00 97.69 80 ASP A C 1
ATOM 687 O O . ASP A 1 80 ? 5.937 5.533 -11.091 1.00 97.69 80 ASP A O 1
ATOM 691 N N . THR A 1 81 ? 5.037 7.377 -11.995 1.00 98.06 81 THR A N 1
ATOM 692 C CA . THR A 1 81 ? 3.834 6.674 -12.451 1.00 98.06 81 THR A CA 1
ATOM 693 C C . THR A 1 81 ? 4.097 5.696 -13.588 1.00 98.06 81 THR A C 1
ATOM 695 O O . THR A 1 81 ? 3.321 4.754 -13.736 1.00 98.06 81 THR A O 1
ATOM 698 N N . ALA A 1 82 ? 5.151 5.899 -14.381 1.00 98.31 82 ALA A N 1
ATOM 699 C CA . ALA A 1 82 ? 5.508 4.970 -15.448 1.00 98.31 82 ALA A CA 1
ATOM 700 C C . ALA A 1 82 ? 6.052 3.671 -14.843 1.00 98.31 82 ALA A C 1
ATOM 702 O O . ALA A 1 82 ? 5.583 2.587 -15.190 1.00 98.31 82 ALA A O 1
ATOM 703 N N . VAL A 1 83 ? 6.949 3.789 -13.857 1.00 98.25 83 VAL A N 1
ATOM 704 C CA . VAL A 1 83 ? 7.461 2.642 -13.093 1.00 98.25 83 VAL A CA 1
ATOM 705 C C . VAL A 1 83 ? 6.336 1.921 -12.362 1.00 98.25 83 VAL A C 1
ATOM 707 O O . VAL A 1 83 ? 6.220 0.700 -12.462 1.00 98.25 83 VAL A O 1
ATOM 710 N N . LEU A 1 84 ? 5.473 2.658 -11.655 1.00 98.56 84 LEU A N 1
ATOM 711 C CA . LEU A 1 84 ? 4.346 2.048 -10.952 1.00 98.56 84 LEU A CA 1
ATOM 712 C C . LEU A 1 84 ? 3.408 1.314 -11.917 1.00 98.56 84 LEU A C 1
ATOM 714 O O . LEU A 1 84 ? 2.971 0.209 -11.613 1.00 98.56 84 LEU A O 1
ATOM 718 N N . GLY A 1 85 ? 3.106 1.916 -13.070 1.00 98.25 85 GLY A N 1
ATOM 719 C CA . GLY A 1 85 ? 2.274 1.304 -14.103 1.00 98.25 85 GLY A CA 1
ATOM 720 C C . GLY A 1 85 ? 2.856 -0.018 -14.602 1.00 98.25 85 GLY A C 1
ATOM 721 O O . GLY A 1 85 ? 2.153 -1.026 -14.592 1.00 98.25 85 GLY A O 1
ATOM 722 N N . ALA A 1 86 ? 4.148 -0.030 -14.943 1.00 98.19 86 ALA A N 1
ATOM 723 C CA . ALA A 1 86 ? 4.837 -1.229 -15.415 1.00 98.19 86 ALA A CA 1
ATOM 724 C C . ALA A 1 86 ? 4.855 -2.346 -14.366 1.00 98.19 86 ALA A C 1
ATOM 726 O O . ALA A 1 86 ? 4.563 -3.496 -14.682 1.00 98.19 86 ALA A O 1
ATOM 727 N N . VAL A 1 87 ? 5.136 -2.010 -13.103 1.00 98.06 87 VAL A N 1
ATOM 728 C CA . VAL A 1 87 ? 5.145 -2.991 -12.008 1.00 98.06 87 VAL A CA 1
ATOM 729 C C . VAL A 1 87 ? 3.756 -3.559 -11.743 1.00 98.06 87 VAL A C 1
ATOM 731 O O . VAL A 1 87 ? 3.634 -4.754 -11.486 1.00 98.06 87 VAL A O 1
ATOM 734 N N . LEU A 1 88 ? 2.707 -2.736 -11.799 1.00 98.25 88 LEU A N 1
ATOM 735 C CA . LEU A 1 88 ? 1.337 -3.207 -11.597 1.00 98.25 88 LEU A CA 1
ATOM 736 C C . LEU A 1 88 ? 0.843 -4.070 -12.761 1.00 98.25 88 LEU A C 1
ATOM 738 O O . LEU A 1 88 ? 0.215 -5.092 -12.500 1.00 98.25 88 LEU A O 1
ATOM 742 N N . ASP A 1 89 ? 1.139 -3.701 -14.011 1.00 97.56 89 ASP A N 1
ATOM 743 C CA . ASP A 1 89 ? 0.830 -4.547 -15.171 1.00 97.56 89 ASP A CA 1
ATOM 744 C C . ASP A 1 89 ? 1.536 -5.900 -15.040 1.00 97.56 89 ASP A C 1
ATOM 746 O O . ASP A 1 89 ? 0.882 -6.941 -15.089 1.00 97.56 89 ASP A O 1
ATOM 750 N N . LEU A 1 90 ? 2.845 -5.887 -14.760 1.00 96.62 90 LEU A N 1
ATOM 751 C CA . LEU A 1 90 ? 3.619 -7.109 -14.566 1.00 96.62 90 LEU A CA 1
ATOM 752 C C . LEU A 1 90 ? 3.068 -7.949 -13.403 1.00 96.62 90 LEU A C 1
ATOM 754 O O . LEU A 1 90 ? 2.985 -9.172 -13.499 1.00 96.62 90 LEU A O 1
ATOM 758 N N . ALA A 1 91 ? 2.664 -7.319 -12.299 1.00 96.88 91 ALA A N 1
ATOM 759 C CA . ALA A 1 91 ? 2.065 -8.025 -11.173 1.00 96.88 91 ALA A CA 1
ATOM 760 C C . ALA A 1 91 ? 0.730 -8.688 -11.556 1.00 96.88 91 ALA A C 1
ATOM 762 O O . ALA A 1 91 ? 0.508 -9.834 -11.168 1.00 96.88 91 ALA A O 1
ATOM 763 N N . ILE A 1 92 ? -0.139 -8.011 -12.322 1.00 97.31 92 ILE A N 1
ATOM 764 C CA . ILE A 1 92 ? -1.408 -8.577 -12.817 1.00 97.31 92 ILE A CA 1
ATOM 765 C C . ILE A 1 92 ? -1.141 -9.760 -13.754 1.00 97.31 92 ILE A C 1
ATOM 767 O O . ILE A 1 92 ? -1.749 -10.815 -13.577 1.00 97.31 92 ILE A O 1
ATOM 771 N N . GLU A 1 93 ? -0.204 -9.621 -14.698 1.00 95.94 93 GLU A N 1
ATOM 772 C CA . GLU A 1 93 ? 0.219 -10.709 -15.598 1.00 95.94 93 GLU A CA 1
ATOM 773 C C . GLU A 1 93 ? 0.708 -11.946 -14.825 1.00 95.94 93 GLU A C 1
ATOM 775 O O . GLU A 1 93 ? 0.637 -13.067 -15.323 1.00 95.94 93 GLU A O 1
ATOM 780 N N . ASN A 1 94 ? 1.142 -11.748 -13.578 1.00 95.31 94 ASN A N 1
ATOM 781 C CA . ASN A 1 94 ? 1.644 -12.780 -12.678 1.00 95.31 94 ASN A CA 1
ATOM 782 C C . ASN A 1 94 ? 0.713 -13.058 -11.479 1.00 95.31 94 ASN A C 1
ATOM 784 O O . ASN A 1 94 ? 1.172 -13.514 -10.429 1.00 95.31 94 ASN A O 1
ATOM 788 N N . GLY A 1 95 ? -0.593 -12.808 -11.624 1.00 94.75 95 GLY A N 1
ATOM 789 C CA . GLY A 1 95 ? -1.626 -13.281 -10.693 1.00 94.75 95 GLY A CA 1
ATOM 790 C C . GLY A 1 95 ? -2.022 -12.323 -9.564 1.00 94.75 95 GLY A C 1
ATOM 791 O O . GLY A 1 95 ? -2.754 -12.727 -8.660 1.00 94.75 95 GLY A O 1
ATOM 792 N N . ALA A 1 96 ? -1.573 -11.066 -9.587 1.00 96.44 96 ALA A N 1
ATOM 793 C CA . ALA A 1 96 ? -2.092 -10.041 -8.680 1.00 96.44 96 ALA A CA 1
ATOM 794 C C . ALA A 1 96 ? -3.536 -9.632 -9.033 1.00 96.44 96 ALA A C 1
ATOM 796 O O . ALA A 1 96 ? -4.006 -9.843 -10.149 1.00 96.44 96 ALA A O 1
ATOM 797 N N . ASP A 1 97 ? -4.241 -9.008 -8.082 1.00 96.44 97 ASP A N 1
ATOM 798 C CA . ASP A 1 97 ? -5.633 -8.575 -8.248 1.00 96.44 97 ASP A CA 1
ATOM 799 C C . ASP A 1 97 ? -5.835 -7.687 -9.501 1.00 96.44 97 ASP A C 1
ATOM 801 O O . ASP A 1 97 ? -5.304 -6.572 -9.562 1.00 96.44 97 ASP A O 1
ATOM 805 N N . PRO A 1 98 ? -6.668 -8.101 -10.477 1.00 97.31 98 PRO A N 1
ATOM 806 C CA . PRO A 1 98 ? -6.891 -7.341 -11.709 1.00 97.31 98 PRO A CA 1
ATOM 807 C C . PRO A 1 98 ? -7.498 -5.953 -11.459 1.00 97.31 98 PRO A C 1
ATOM 809 O O . PRO A 1 98 ? -7.380 -5.061 -12.300 1.00 97.31 98 PRO A O 1
ATOM 812 N N . ASN A 1 99 ? -8.092 -5.704 -10.284 1.00 96.94 99 ASN A N 1
ATOM 813 C CA . ASN A 1 99 ? -8.590 -4.380 -9.921 1.00 96.94 99 ASN A CA 1
ATOM 814 C C . ASN A 1 99 ? -7.484 -3.325 -9.795 1.00 96.94 99 ASN A C 1
ATOM 816 O O . ASN A 1 99 ? -7.811 -2.142 -9.713 1.00 96.94 99 ASN A O 1
ATOM 820 N N . PHE A 1 100 ? -6.193 -3.681 -9.817 1.00 98.12 100 PHE A N 1
ATOM 821 C CA . PHE A 1 100 ? -5.122 -2.689 -9.987 1.00 98.12 100 PHE A CA 1
ATOM 822 C C . PHE A 1 100 ? -5.244 -1.880 -11.285 1.00 98.12 100 PHE A C 1
ATOM 824 O O . PHE A 1 100 ? -4.713 -0.768 -11.337 1.00 98.12 100 PHE A O 1
ATOM 831 N N . ILE A 1 101 ? -6.046 -2.333 -12.259 1.00 97.62 101 ILE A N 1
ATOM 832 C CA . ILE A 1 101 ? -6.394 -1.556 -13.454 1.00 97.62 101 ILE A CA 1
ATOM 833 C C . ILE A 1 101 ? -6.938 -0.155 -13.120 1.00 97.62 101 ILE A C 1
ATOM 835 O O . ILE A 1 101 ? -6.682 0.804 -13.848 1.00 97.62 101 ILE A O 1
ATOM 839 N N . VAL A 1 102 ? -7.622 0.014 -11.977 1.00 97.62 102 VAL A N 1
ATOM 840 C CA . VAL A 1 102 ? -8.127 1.330 -11.546 1.00 97.62 102 VAL A CA 1
ATOM 841 C C . VAL A 1 102 ? -6.994 2.300 -11.208 1.00 97.62 102 VAL A C 1
ATOM 843 O O . VAL A 1 102 ? -7.126 3.495 -11.466 1.00 97.62 102 VAL A O 1
ATOM 846 N N . VAL A 1 103 ? -5.879 1.798 -10.670 1.00 98.31 103 VAL A N 1
ATOM 847 C CA . VAL A 1 103 ? -4.673 2.587 -10.380 1.00 98.31 103 VAL A CA 1
ATOM 848 C C . VAL A 1 103 ? -3.905 2.836 -11.675 1.00 98.31 103 VAL A C 1
ATOM 850 O O . VAL A 1 103 ? -3.589 3.982 -11.980 1.00 98.31 103 VAL A O 1
ATOM 853 N N . ILE A 1 104 ? -3.699 1.786 -12.475 1.00 98.31 104 ILE A N 1
ATOM 854 C CA . ILE A 1 104 ? -3.020 1.835 -13.778 1.00 98.31 104 ILE A CA 1
ATOM 855 C C . ILE A 1 104 ? -3.658 2.875 -14.705 1.00 98.31 104 ILE A C 1
ATOM 857 O O . ILE A 1 104 ? -2.945 3.664 -15.315 1.00 98.31 104 ILE A O 1
ATOM 861 N N . SER A 1 105 ? -4.993 2.972 -14.732 1.00 98.00 105 SER A N 1
ATOM 862 C CA . SER A 1 105 ? -5.726 3.975 -15.527 1.00 98.00 105 SER A CA 1
ATOM 863 C C . SER A 1 105 ? -5.389 5.437 -15.187 1.00 98.00 105 SER A C 1
ATOM 865 O O . SER A 1 105 ? -5.755 6.351 -15.928 1.00 98.00 105 SER A O 1
ATOM 867 N N . LYS A 1 106 ? -4.746 5.677 -14.038 1.00 98.19 106 LYS A N 1
ATOM 868 C CA . LYS A 1 106 ? -4.305 6.996 -13.567 1.00 98.19 106 LYS A CA 1
ATOM 869 C C . LYS A 1 106 ? -2.799 7.206 -13.720 1.00 98.19 106 LYS A C 1
ATOM 871 O O . LYS A 1 106 ? -2.352 8.346 -13.603 1.00 98.19 106 LYS A O 1
ATOM 876 N N . CYS A 1 107 ? -2.038 6.147 -13.981 1.00 98.31 107 CYS A N 1
ATOM 877 C CA . CYS A 1 107 ? -0.622 6.240 -14.294 1.00 98.31 107 CYS A CA 1
ATOM 878 C C . CYS A 1 107 ? -0.411 6.763 -15.717 1.00 98.31 107 CYS A C 1
ATOM 880 O O . CYS A 1 107 ? -1.273 6.621 -16.586 1.00 98.31 107 CYS A O 1
ATOM 882 N N . LYS A 1 108 ? 0.752 7.373 -15.960 1.00 97.94 108 LYS A N 1
ATOM 883 C CA . LYS A 1 108 ? 1.140 7.870 -17.281 1.00 97.94 108 LYS A CA 1
ATOM 884 C C . LYS A 1 108 ? 2.493 7.286 -17.692 1.00 97.94 108 LYS A C 1
ATOM 886 O O . LYS A 1 108 ? 3.401 7.304 -16.860 1.00 97.94 108 LYS A O 1
ATOM 891 N N . PRO A 1 109 ? 2.625 6.798 -18.938 1.00 98.12 109 PRO A N 1
ATOM 892 C CA . PRO A 1 109 ? 3.903 6.368 -19.487 1.00 98.12 109 PRO A CA 1
ATOM 893 C C . PRO A 1 109 ? 4.818 7.570 -19.746 1.00 98.12 109 PRO A C 1
ATOM 895 O O . PRO A 1 109 ? 4.348 8.706 -19.887 1.00 98.12 109 PRO A O 1
ATOM 898 N N . TYR A 1 110 ? 6.117 7.316 -19.870 1.00 97.94 110 TYR A N 1
ATOM 899 C CA . TYR A 1 110 ? 7.050 8.320 -20.365 1.00 97.94 110 TYR A CA 1
ATOM 900 C C . TYR A 1 110 ? 6.817 8.599 -21.851 1.00 97.94 110 TYR A C 1
ATOM 902 O O . TYR A 1 110 ? 6.727 7.685 -22.666 1.00 97.94 110 TYR A O 1
ATOM 910 N N . GLN A 1 111 ? 6.741 9.884 -22.217 1.00 96.00 111 GLN A N 1
ATOM 911 C CA . GLN A 1 111 ? 6.611 10.296 -23.622 1.00 96.00 111 GLN A CA 1
ATOM 912 C C . GLN A 1 111 ? 7.886 10.017 -24.421 1.00 96.00 111 GLN A C 1
ATOM 914 O O . GLN A 1 111 ? 7.820 9.648 -25.590 1.00 96.00 111 GLN A O 1
ATOM 919 N N . LYS A 1 112 ? 9.045 10.205 -23.784 1.00 96.25 112 LYS A N 1
ATOM 920 C CA . LYS A 1 112 ? 10.348 9.850 -24.332 1.00 96.25 112 LYS A CA 1
ATOM 921 C C . LYS A 1 112 ? 10.830 8.596 -23.604 1.00 96.25 112 LYS A C 1
ATOM 923 O O . LYS A 1 112 ? 11.095 8.707 -22.408 1.00 96.25 112 LYS A O 1
ATOM 928 N N . PRO A 1 113 ? 10.938 7.445 -24.289 1.00 95.56 113 PRO A N 1
ATOM 929 C CA . PRO A 1 113 ? 11.429 6.231 -23.664 1.00 95.56 113 PRO A CA 1
ATOM 930 C C . PRO A 1 113 ? 12.820 6.413 -23.060 1.00 95.56 113 PRO A C 1
ATOM 932 O O . PRO A 1 113 ? 13.675 7.083 -23.648 1.00 95.56 113 PRO A O 1
ATOM 935 N N . GLU A 1 114 ? 13.050 5.800 -21.907 1.00 94.69 114 GLU A N 1
ATOM 936 C CA . GLU A 1 114 ? 14.328 5.850 -21.201 1.00 94.69 114 GLU A CA 1
ATOM 937 C C . GLU A 1 114 ? 14.642 4.530 -20.491 1.00 94.69 114 GLU A C 1
ATOM 939 O O . GLU A 1 114 ? 13.769 3.686 -20.298 1.00 94.69 114 GLU A O 1
ATOM 944 N N . LEU A 1 115 ? 15.905 4.343 -20.100 1.00 94.75 115 LEU A N 1
ATOM 945 C CA . LEU A 1 115 ? 16.317 3.190 -19.301 1.00 94.75 115 LEU A CA 1
ATOM 946 C C . LEU A 1 115 ? 15.622 3.212 -17.938 1.00 94.75 115 LEU A C 1
ATOM 948 O O . LEU A 1 115 ? 15.513 4.262 -17.291 1.00 94.75 115 LEU A O 1
ATOM 952 N N . PHE A 1 116 ? 15.186 2.040 -17.479 1.00 95.00 116 PHE A N 1
ATOM 953 C CA . PHE A 1 116 ? 14.660 1.889 -16.128 1.00 95.00 116 PHE A CA 1
ATOM 954 C C . PHE A 1 116 ? 15.734 2.229 -15.092 1.00 95.00 116 PHE A C 1
ATOM 956 O O . PHE A 1 116 ? 15.526 3.123 -14.267 1.00 95.00 116 PHE A O 1
ATOM 963 N N . PHE A 1 117 ? 16.888 1.557 -15.177 1.00 92.69 117 PHE A N 1
ATOM 964 C CA . PHE A 1 117 ? 17.997 1.747 -14.251 1.00 92.69 117 PHE A CA 1
ATOM 965 C C . PHE A 1 117 ? 18.893 2.913 -14.657 1.00 92.69 117 PHE A C 1
ATOM 967 O O . PHE A 1 117 ? 19.519 2.899 -15.716 1.00 92.69 117 PHE A O 1
ATOM 974 N N . LYS A 1 118 ? 19.020 3.887 -13.758 1.00 89.50 118 LYS A N 1
ATOM 975 C CA . LYS A 1 118 ? 19.823 5.099 -13.952 1.00 89.50 118 LYS A CA 1
ATOM 976 C C . LYS A 1 118 ? 21.327 4.865 -13.831 1.00 89.50 118 LYS A C 1
ATOM 978 O O . LYS A 1 118 ? 22.119 5.582 -14.429 1.00 89.50 118 LYS A O 1
ATOM 983 N N . ASN A 1 119 ? 21.740 3.816 -13.126 1.00 81.25 119 ASN A N 1
ATOM 984 C CA . ASN A 1 119 ? 23.160 3.556 -12.862 1.00 81.25 119 ASN A CA 1
ATOM 985 C C . ASN A 1 119 ? 23.899 2.910 -14.051 1.00 81.25 119 ASN A C 1
ATOM 987 O O . ASN A 1 119 ? 25.121 2.792 -14.020 1.00 81.25 119 ASN A O 1
ATOM 991 N N . ILE A 1 120 ? 23.172 2.478 -15.088 1.00 75.00 120 ILE A N 1
ATOM 992 C CA . ILE A 1 120 ? 23.725 1.785 -16.266 1.00 75.00 120 ILE A CA 1
ATOM 993 C C . ILE A 1 120 ? 24.025 2.780 -17.408 1.00 75.00 120 ILE A C 1
ATOM 995 O O . ILE A 1 120 ? 24.656 2.430 -18.403 1.00 75.00 120 ILE A O 1
ATOM 999 N N . GLU A 1 121 ? 23.651 4.055 -17.246 1.00 67.25 121 GLU A N 1
ATOM 1000 C CA . GLU A 1 121 ? 23.689 5.091 -18.292 1.00 67.25 121 GLU A CA 1
ATOM 1001 C C . GLU A 1 121 ? 25.096 5.398 -18.856 1.00 67.25 121 GLU A C 1
ATOM 1003 O O . GLU A 1 121 ? 25.204 6.039 -19.897 1.00 67.25 121 GLU A O 1
ATOM 1008 N N . ASN A 1 122 ? 26.178 4.903 -18.240 1.00 69.81 122 ASN A N 1
ATOM 1009 C CA . ASN A 1 122 ? 27.560 5.199 -18.646 1.00 69.81 122 ASN A CA 1
ATOM 1010 C C . ASN A 1 122 ? 28.279 4.064 -19.399 1.00 69.81 122 ASN A C 1
ATOM 1012 O O . ASN A 1 122 ? 29.473 4.183 -19.677 1.00 69.81 122 ASN A O 1
ATOM 1016 N N . VAL A 1 123 ? 27.595 2.964 -19.738 1.00 80.06 123 VAL A N 1
ATOM 1017 C CA . VAL A 1 123 ? 28.212 1.828 -20.448 1.00 80.06 123 VAL A CA 1
ATOM 1018 C C . VAL A 1 123 ? 27.427 1.506 -21.728 1.00 80.06 123 VAL A C 1
ATOM 1020 O O . VAL A 1 123 ? 26.462 0.742 -21.673 1.00 80.06 123 VAL A O 1
ATOM 1023 N N . PRO A 1 124 ? 27.836 2.042 -22.899 1.00 80.00 124 PRO A N 1
ATOM 1024 C CA . PRO A 1 124 ? 27.051 1.991 -24.140 1.00 80.00 124 PRO A CA 1
ATOM 1025 C C . PRO A 1 124 ? 26.570 0.594 -24.553 1.00 80.00 124 PRO A C 1
ATOM 1027 O O . PRO A 1 124 ? 25.431 0.432 -24.979 1.00 80.00 124 PRO A O 1
ATOM 1030 N N . PHE A 1 125 ? 27.403 -0.432 -24.359 1.00 83.06 125 PHE A N 1
ATOM 1031 C CA . PHE A 1 125 ? 27.040 -1.814 -24.679 1.00 83.06 125 PHE A CA 1
ATOM 1032 C C . PHE A 1 125 ? 25.806 -2.305 -23.901 1.00 83.06 125 PHE A C 1
ATOM 1034 O O . PHE A 1 125 ? 24.924 -2.934 -24.486 1.00 83.06 125 PHE A O 1
ATOM 1041 N N . TYR A 1 126 ? 25.713 -1.988 -22.603 1.00 82.94 126 TYR A N 1
ATOM 1042 C CA . TYR A 1 126 ? 24.563 -2.380 -21.785 1.00 82.94 126 TYR A CA 1
ATOM 1043 C C . TYR A 1 126 ? 23.302 -1.601 -22.165 1.00 82.94 126 TYR A C 1
ATOM 1045 O O . TYR A 1 126 ? 22.214 -2.168 -22.148 1.00 82.94 126 TYR A O 1
ATOM 1053 N N . ILE A 1 127 ? 23.442 -0.339 -22.578 1.00 88.56 127 ILE A N 1
ATOM 1054 C CA . ILE A 1 127 ? 22.319 0.483 -23.051 1.00 88.56 127 ILE A CA 1
ATOM 1055 C C . ILE A 1 127 ? 21.683 -0.150 -24.291 1.00 88.56 127 ILE A C 1
ATOM 1057 O O . ILE A 1 127 ? 20.476 -0.392 -24.317 1.00 88.56 127 ILE A O 1
ATOM 1061 N N . ASP A 1 128 ? 22.495 -0.481 -25.297 1.00 89.69 128 ASP A N 1
ATOM 1062 C CA . ASP A 1 128 ? 22.008 -1.105 -26.530 1.00 89.69 128 ASP A CA 1
ATOM 1063 C C . ASP A 1 128 ? 21.385 -2.481 -26.272 1.00 89.69 128 ASP A C 1
ATOM 1065 O O . ASP A 1 128 ? 20.474 -2.908 -26.987 1.00 89.69 128 ASP A O 1
ATOM 1069 N N . GLN A 1 129 ? 21.890 -3.217 -25.281 1.00 90.44 129 GLN A N 1
ATOM 1070 C CA . GLN A 1 129 ? 21.333 -4.507 -24.890 1.00 90.44 129 GLN A CA 1
ATOM 1071 C C . GLN A 1 129 ? 19.972 -4.354 -24.197 1.00 90.44 129 GLN A C 1
ATOM 1073 O O . GLN A 1 129 ? 19.045 -5.080 -24.554 1.00 90.44 129 GLN A O 1
ATOM 1078 N N . GLU A 1 130 ? 19.835 -3.412 -23.263 1.00 92.19 130 GLU A N 1
ATOM 1079 C CA . GLU A 1 130 ? 18.573 -3.126 -22.570 1.00 92.19 130 GLU A CA 1
ATOM 1080 C C . GLU A 1 130 ? 17.493 -2.639 -23.535 1.00 92.19 130 GLU A C 1
ATOM 1082 O O . GLU A 1 130 ? 16.368 -3.127 -23.497 1.00 92.19 130 GLU A O 1
ATOM 1087 N N . ILE A 1 131 ? 17.835 -1.738 -24.460 1.00 94.06 131 ILE A N 1
ATOM 1088 C CA . ILE A 1 131 ? 16.881 -1.234 -25.456 1.00 94.06 131 ILE A CA 1
ATOM 1089 C C . ILE A 1 131 ? 16.398 -2.369 -26.366 1.00 94.06 131 ILE A C 1
ATOM 1091 O O . ILE A 1 131 ? 15.195 -2.520 -26.577 1.00 94.06 131 ILE A O 1
ATOM 1095 N N . ARG A 1 132 ? 17.322 -3.179 -26.904 1.00 94.50 132 ARG A N 1
ATOM 1096 C CA . ARG A 1 132 ? 16.978 -4.251 -27.856 1.00 94.50 132 ARG A CA 1
ATOM 1097 C C . ARG A 1 132 ? 16.180 -5.385 -27.226 1.00 94.50 132 ARG A C 1
ATOM 1099 O O . ARG A 1 132 ? 15.342 -5.965 -27.908 1.00 94.50 132 ARG A O 1
ATOM 1106 N N . ASN A 1 133 ? 16.451 -5.706 -25.963 1.00 95.44 133 ASN A N 1
ATOM 1107 C CA . ASN A 1 133 ? 15.847 -6.852 -25.283 1.00 95.44 133 ASN A CA 1
ATOM 1108 C C . ASN A 1 133 ? 14.743 -6.459 -24.293 1.00 95.44 133 ASN A C 1
ATOM 1110 O O . ASN A 1 133 ? 14.250 -7.321 -23.565 1.00 95.44 133 ASN A O 1
ATOM 1114 N N . SER A 1 134 ? 14.361 -5.179 -24.240 1.00 96.44 134 SER A N 1
ATOM 1115 C CA . SER A 1 134 ? 13.358 -4.701 -23.293 1.00 96.44 134 SER A CA 1
ATOM 1116 C C . SER A 1 134 ? 12.043 -5.461 -23.433 1.00 96.44 134 SER A C 1
ATOM 1118 O O . SER A 1 134 ? 11.528 -5.661 -24.535 1.00 96.44 134 SER A O 1
ATOM 1120 N N . LEU A 1 135 ? 11.444 -5.813 -22.298 1.00 96.00 135 LEU A N 1
ATOM 1121 C CA . LEU A 1 135 ? 10.198 -6.569 -22.297 1.00 96.00 135 LEU A CA 1
ATOM 1122 C C . LEU A 1 135 ? 8.999 -5.687 -22.689 1.00 96.00 135 LEU A C 1
ATOM 1124 O O . LEU A 1 135 ? 8.961 -4.502 -22.325 1.00 96.00 135 LEU A O 1
ATOM 1128 N N . PRO A 1 136 ? 7.977 -6.253 -23.368 1.00 96.19 136 PRO A N 1
ATOM 1129 C CA . PRO A 1 136 ? 6.797 -5.508 -23.810 1.00 96.19 136 PRO A CA 1
ATOM 1130 C C . PRO A 1 136 ? 6.092 -4.754 -22.681 1.00 96.19 136 PRO A C 1
ATOM 1132 O O . PRO A 1 136 ? 5.703 -3.599 -22.868 1.00 96.19 136 PRO A O 1
ATOM 1135 N N . VAL A 1 137 ? 6.010 -5.369 -21.495 1.00 95.75 137 VAL A N 1
ATOM 1136 C CA . VAL A 1 137 ? 5.384 -4.767 -20.313 1.00 95.75 137 VAL A CA 1
ATOM 1137 C C . VAL A 1 137 ? 6.028 -3.434 -19.940 1.00 95.75 137 VAL A C 1
ATOM 1139 O O . VAL A 1 137 ? 5.306 -2.516 -19.589 1.00 95.75 137 VAL A O 1
ATOM 1142 N N . TYR A 1 138 ? 7.345 -3.260 -20.100 1.00 97.44 138 TYR A N 1
ATOM 1143 C CA . TYR A 1 138 ? 8.026 -1.993 -19.803 1.00 97.44 138 TYR A CA 1
ATOM 1144 C C . TYR A 1 138 ? 7.955 -1.000 -20.959 1.00 97.44 138 TYR A C 1
ATOM 1146 O O . TYR A 1 138 ? 7.715 0.188 -20.733 1.00 97.44 138 TYR A O 1
ATOM 1154 N N . THR A 1 139 ? 8.087 -1.473 -22.203 1.00 97.50 139 THR A N 1
ATOM 1155 C CA . THR A 1 139 ? 8.042 -0.585 -23.379 1.00 97.50 139 THR A CA 1
ATOM 1156 C C . THR A 1 139 ? 6.699 0.142 -23.501 1.00 97.50 139 THR A C 1
ATOM 1158 O O . THR A 1 139 ? 6.675 1.325 -23.840 1.00 97.50 139 THR A O 1
ATOM 1161 N N . LYS A 1 140 ? 5.591 -0.508 -23.104 1.00 97.44 140 LYS A N 1
ATOM 1162 C CA . LYS A 1 140 ? 4.257 0.105 -22.954 1.00 97.44 140 LYS A CA 1
ATOM 1163 C C . LYS A 1 140 ? 4.277 1.367 -22.081 1.00 97.44 140 LYS A C 1
ATOM 1165 O O . LYS A 1 140 ? 3.498 2.290 -22.316 1.00 97.44 140 LYS A O 1
ATOM 1170 N N . TRP A 1 141 ? 5.163 1.411 -21.089 1.00 98.31 141 TRP A N 1
ATOM 1171 C CA . TRP A 1 141 ? 5.304 2.518 -20.145 1.00 98.31 141 TRP A CA 1
ATOM 1172 C C . TRP A 1 141 ? 6.407 3.515 -20.506 1.00 98.31 141 TRP A C 1
ATOM 1174 O O . TRP A 1 141 ? 6.657 4.447 -19.742 1.00 98.31 141 TRP A O 1
ATOM 1184 N N . GLY A 1 142 ? 7.042 3.367 -21.672 1.00 98.00 142 GLY A N 1
ATOM 1185 C CA . GLY A 1 142 ? 8.184 4.194 -22.063 1.00 98.00 142 GLY A CA 1
ATOM 1186 C C . GLY A 1 142 ? 9.440 3.878 -21.247 1.00 98.00 142 GLY A C 1
ATOM 1187 O O . GLY A 1 142 ? 10.247 4.767 -20.990 1.00 98.00 142 GLY A O 1
ATOM 1188 N N . LEU A 1 143 ? 9.594 2.627 -20.812 1.00 97.56 143 LEU A N 1
ATOM 1189 C CA . LEU A 1 143 ? 10.749 2.156 -20.057 1.00 97.56 143 LEU A CA 1
ATOM 1190 C C . LEU A 1 143 ? 11.455 1.037 -20.822 1.00 97.56 143 LEU A C 1
ATOM 1192 O O . LEU A 1 143 ? 10.801 0.146 -21.363 1.00 97.56 143 LEU A O 1
ATOM 1196 N N . TYR A 1 144 ? 12.785 1.067 -20.821 1.00 96.69 144 TYR A N 1
ATOM 1197 C CA . TYR A 1 144 ? 13.618 -0.052 -21.251 1.00 96.69 144 TYR A CA 1
ATOM 1198 C C . TYR A 1 144 ? 14.090 -0.839 -20.029 1.00 96.69 144 TYR A C 1
ATOM 1200 O O . TYR A 1 144 ? 14.776 -0.284 -19.165 1.00 96.69 144 TYR A O 1
ATOM 1208 N N . CYS A 1 145 ? 13.662 -2.098 -19.934 1.00 94.88 145 CYS A N 1
ATOM 1209 C CA . CYS A 1 145 ? 14.053 -3.020 -18.872 1.00 94.88 145 CYS A CA 1
ATOM 1210 C C . CYS A 1 145 ? 13.908 -4.477 -19.331 1.00 94.88 145 CYS A C 1
ATOM 1212 O O . CYS A 1 145 ? 12.898 -4.852 -19.937 1.00 94.88 145 CYS A O 1
ATOM 1214 N N . THR A 1 146 ? 14.894 -5.305 -19.001 1.00 93.19 146 THR A N 1
ATOM 1215 C CA . THR A 1 146 ? 14.894 -6.749 -19.283 1.00 93.19 146 THR A CA 1
ATOM 1216 C C . THR A 1 146 ? 14.448 -7.618 -18.098 1.00 93.19 146 THR A C 1
ATOM 1218 O O . THR A 1 146 ? 14.188 -8.808 -18.273 1.00 93.19 146 THR A O 1
ATOM 1221 N N . GLU A 1 147 ? 14.324 -7.062 -16.886 1.00 88.38 147 GLU A N 1
ATOM 1222 C CA . GLU A 1 147 ? 14.071 -7.852 -15.673 1.00 88.38 147 GLU A CA 1
ATOM 1223 C C . GLU A 1 147 ? 12.602 -8.276 -15.504 1.00 88.38 147 GLU A C 1
ATOM 1225 O O . GLU A 1 147 ? 11.704 -7.438 -15.475 1.00 88.38 147 GLU A O 1
ATOM 1230 N N . VAL A 1 148 ? 12.348 -9.568 -15.264 1.00 86.00 148 VAL A N 1
ATOM 1231 C CA . VAL A 1 148 ? 10.995 -10.110 -14.985 1.00 86.00 148 VAL A CA 1
ATOM 1232 C C . VAL A 1 148 ? 10.916 -10.984 -13.732 1.00 86.00 148 VAL A C 1
ATOM 1234 O O . VAL A 1 148 ? 9.832 -11.244 -13.215 1.00 86.00 148 VAL A O 1
ATOM 1237 N N . GLU A 1 149 ? 12.054 -11.449 -13.221 1.00 85.31 149 GLU A N 1
ATOM 1238 C CA . GLU A 1 149 ? 12.079 -12.491 -12.194 1.00 85.31 149 GLU A CA 1
ATOM 1239 C C . GLU A 1 149 ? 11.549 -12.003 -10.844 1.00 85.31 149 GLU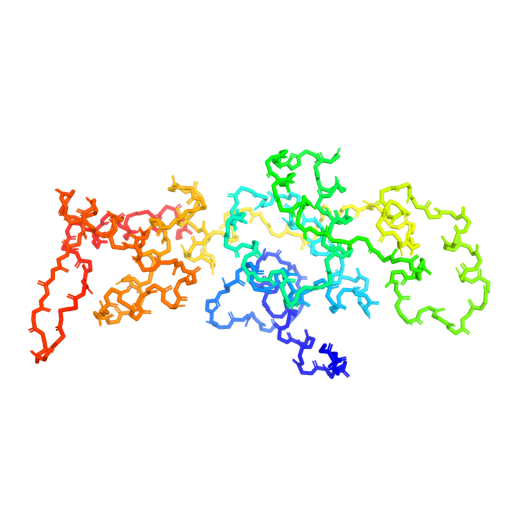 A C 1
ATOM 1241 O O . GLU A 1 149 ? 11.798 -10.876 -10.419 1.00 85.31 149 GLU A O 1
ATOM 1246 N N . PHE A 1 150 ? 10.844 -12.866 -10.126 1.00 85.69 150 PHE A N 1
ATOM 1247 C CA . PHE A 1 150 ? 10.374 -12.578 -8.777 1.00 85.69 150 PHE A CA 1
ATOM 1248 C C . PHE A 1 150 ? 11.164 -13.402 -7.768 1.00 85.69 150 PHE A C 1
ATOM 1250 O O . PHE A 1 150 ? 11.362 -14.596 -7.980 1.00 85.69 150 PHE A O 1
ATOM 1257 N N . TYR A 1 151 ? 11.547 -12.794 -6.644 1.00 83.69 151 TYR A N 1
ATOM 1258 C CA . TYR A 1 151 ? 12.240 -13.520 -5.579 1.00 83.69 151 TYR A CA 1
ATOM 1259 C C . TYR A 1 151 ? 11.347 -14.602 -4.965 1.00 83.69 151 TYR A C 1
ATOM 1261 O O . TYR A 1 151 ? 10.163 -14.375 -4.689 1.00 83.69 151 TYR A O 1
ATOM 1269 N N . THR A 1 152 ? 11.941 -15.762 -4.696 1.00 74.06 152 THR A N 1
ATOM 1270 C CA . THR A 1 152 ? 11.259 -16.915 -4.089 1.00 74.06 152 THR A CA 1
ATOM 1271 C C . THR A 1 152 ? 11.828 -17.324 -2.731 1.00 74.06 152 THR A C 1
ATOM 1273 O O . THR A 1 152 ? 11.173 -18.077 -2.021 1.00 74.06 152 THR A O 1
ATOM 1276 N N . ASP A 1 153 ? 13.013 -16.843 -2.354 1.00 71.56 153 ASP A N 1
ATOM 1277 C CA . ASP A 1 153 ? 13.817 -17.371 -1.242 1.00 71.56 153 ASP A CA 1
ATOM 1278 C C . ASP A 1 153 ? 14.104 -16.353 -0.120 1.00 71.56 153 ASP A C 1
ATOM 1280 O O . ASP A 1 153 ? 14.178 -16.732 1.045 1.00 71.56 153 ASP A O 1
ATOM 1284 N N . ALA A 1 154 ? 14.211 -15.058 -0.433 1.00 71.44 154 ALA A N 1
ATOM 1285 C CA . ALA A 1 154 ? 14.569 -14.011 0.534 1.00 71.44 154 ALA A CA 1
ATOM 1286 C C . ALA A 1 154 ? 13.374 -13.327 1.237 1.00 71.44 154 ALA A C 1
ATOM 1288 O O . ALA A 1 154 ? 13.565 -12.346 1.965 1.00 71.44 154 ALA A O 1
ATOM 1289 N N . ASN A 1 155 ? 12.146 -13.805 1.009 1.00 80.81 155 ASN A N 1
ATOM 1290 C CA . ASN A 1 155 ? 10.921 -13.224 1.565 1.00 80.81 155 ASN A CA 1
ATOM 1291 C C . ASN A 1 155 ? 10.379 -14.086 2.713 1.00 80.81 155 ASN A C 1
ATOM 1293 O O . ASN A 1 155 ? 10.081 -15.266 2.528 1.00 80.81 155 ASN A O 1
ATOM 1297 N N . TYR A 1 156 ? 10.208 -13.485 3.887 1.00 86.12 156 TYR A N 1
ATOM 1298 C CA . TYR A 1 156 ? 9.460 -14.080 4.981 1.00 86.12 156 TYR A CA 1
ATOM 1299 C C . TYR A 1 156 ? 8.001 -14.314 4.568 1.00 86.12 156 TYR A C 1
ATOM 1301 O O . TYR A 1 156 ? 7.430 -13.636 3.709 1.00 86.12 156 TYR A O 1
ATOM 1309 N N . ASN A 1 157 ? 7.382 -15.302 5.208 1.00 89.19 157 ASN A N 1
ATOM 1310 C CA . ASN A 1 157 ? 6.000 -15.653 4.929 1.00 89.19 157 ASN A CA 1
ATOM 1311 C C . ASN A 1 157 ? 5.018 -14.555 5.379 1.00 89.19 157 ASN A C 1
ATOM 1313 O O . ASN A 1 157 ? 5.352 -13.614 6.106 1.00 89.19 157 ASN A O 1
ATOM 1317 N N . ARG A 1 158 ? 3.761 -14.706 4.957 1.00 92.25 158 ARG A N 1
ATOM 1318 C CA . ARG A 1 158 ? 2.691 -13.759 5.274 1.00 92.25 158 ARG A CA 1
ATOM 1319 C C . ARG A 1 158 ? 2.488 -13.574 6.776 1.00 92.25 158 ARG A C 1
ATOM 1321 O O . ARG A 1 158 ? 2.278 -12.443 7.203 1.00 92.25 158 ARG A O 1
ATOM 1328 N N . ASP A 1 159 ? 2.609 -14.636 7.566 1.00 92.25 159 ASP A N 1
ATOM 1329 C CA . ASP A 1 159 ? 2.440 -14.569 9.021 1.00 92.25 159 ASP A CA 1
ATOM 1330 C C . ASP A 1 159 ? 3.452 -13.615 9.660 1.00 92.25 159 ASP A C 1
ATOM 1332 O O . ASP A 1 159 ? 3.074 -12.769 10.470 1.00 92.25 159 ASP A O 1
ATOM 1336 N N . TYR A 1 160 ? 4.718 -13.663 9.230 1.00 92.69 160 TYR A N 1
ATOM 1337 C CA . TYR A 1 160 ? 5.731 -12.703 9.665 1.00 92.69 160 TYR A CA 1
ATOM 1338 C C . TYR A 1 160 ? 5.329 -11.263 9.326 1.00 92.69 160 TYR A C 1
ATOM 1340 O O . TYR A 1 160 ? 5.420 -10.375 10.177 1.00 92.69 160 TYR A O 1
ATOM 1348 N N . VAL A 1 161 ? 4.866 -11.011 8.097 1.00 94.44 161 VAL A N 1
ATOM 1349 C CA . VAL A 1 161 ? 4.471 -9.663 7.664 1.00 94.44 161 VAL A CA 1
ATOM 1350 C C . VAL A 1 161 ? 3.308 -9.140 8.502 1.00 94.44 161 VAL A C 1
ATOM 1352 O O . VAL A 1 161 ? 3.372 -8.011 8.986 1.00 94.44 161 VAL A O 1
ATOM 1355 N N . LEU A 1 162 ? 2.267 -9.946 8.719 1.00 94.94 162 LEU A N 1
ATOM 1356 C CA . LEU A 1 162 ? 1.088 -9.526 9.480 1.00 94.94 162 LEU A CA 1
ATOM 1357 C C . LEU A 1 162 ? 1.417 -9.318 10.964 1.00 94.94 162 LEU A C 1
ATOM 1359 O O . LEU A 1 162 ? 1.025 -8.297 11.528 1.00 94.94 162 LEU A O 1
ATOM 1363 N N . LYS A 1 163 ? 2.223 -10.201 11.565 1.00 92.56 163 LYS A N 1
ATOM 1364 C CA . LYS A 1 163 ? 2.698 -10.069 12.951 1.00 92.56 163 LYS A CA 1
ATOM 1365 C C . LYS A 1 163 ? 3.425 -8.749 13.207 1.00 92.56 163 LYS A C 1
ATOM 1367 O O . LYS A 1 163 ? 3.248 -8.125 14.250 1.00 92.56 163 LYS A O 1
ATOM 1372 N N . ASN A 1 164 ? 4.243 -8.313 12.250 1.00 92.31 164 ASN A N 1
ATOM 1373 C CA . ASN A 1 164 ? 5.074 -7.118 12.391 1.00 92.31 164 ASN A CA 1
ATOM 1374 C C . ASN A 1 164 ? 4.393 -5.824 11.907 1.00 92.31 164 ASN A C 1
ATOM 1376 O O . ASN A 1 164 ? 4.955 -4.742 12.087 1.00 92.31 164 ASN A O 1
ATOM 1380 N N . ASN A 1 165 ? 3.205 -5.903 11.295 1.00 94.56 165 ASN A N 1
ATOM 1381 C CA . ASN A 1 165 ? 2.517 -4.755 10.699 1.00 94.56 165 ASN A CA 1
ATOM 1382 C C . ASN A 1 165 ? 1.018 -4.781 11.041 1.00 94.56 165 ASN A C 1
ATOM 1384 O O . ASN A 1 165 ? 0.197 -5.290 10.275 1.00 94.56 165 ASN A O 1
ATOM 1388 N N . GLY A 1 166 ? 0.643 -4.175 12.173 1.00 93.25 166 GLY A N 1
ATOM 1389 C CA . GLY A 1 166 ? -0.722 -4.250 12.714 1.00 93.25 166 GLY A CA 1
ATOM 1390 C C . GLY A 1 166 ? -1.816 -3.710 11.783 1.00 93.25 166 GLY A C 1
ATOM 1391 O O . GLY A 1 166 ? -2.905 -4.279 11.716 1.00 93.25 166 GLY A O 1
ATOM 1392 N N . LEU A 1 167 ? -1.537 -2.662 10.999 1.00 94.69 167 LEU A N 1
ATOM 1393 C CA . LEU A 1 167 ? -2.492 -2.191 9.990 1.00 94.69 167 LEU A CA 1
ATOM 1394 C C . LEU A 1 167 ? -2.715 -3.245 8.899 1.00 94.69 167 LEU A C 1
ATOM 1396 O O . LEU A 1 167 ? -3.853 -3.489 8.504 1.00 94.69 167 LEU A O 1
ATOM 1400 N N . LEU A 1 168 ? -1.645 -3.888 8.424 1.00 96.44 168 LEU A N 1
ATOM 1401 C CA . LEU A 1 168 ? -1.743 -4.929 7.401 1.00 96.44 168 LEU A CA 1
ATOM 1402 C C . LEU A 1 168 ? -2.471 -6.167 7.940 1.00 96.44 168 LEU A C 1
ATOM 1404 O O . LEU A 1 168 ? -3.308 -6.723 7.232 1.00 96.44 168 LEU A O 1
ATOM 1408 N N . ALA A 1 169 ? -2.248 -6.532 9.207 1.00 95.31 169 ALA A N 1
ATOM 1409 C CA . ALA A 1 169 ? -3.029 -7.557 9.900 1.00 95.31 169 ALA A CA 1
ATOM 1410 C C . ALA A 1 169 ? -4.530 -7.234 9.877 1.00 95.31 169 ALA A C 1
ATOM 1412 O O . ALA A 1 169 ? -5.335 -8.062 9.447 1.00 95.31 169 ALA A O 1
ATOM 1413 N N . LEU A 1 170 ? -4.922 -6.004 10.224 1.00 95.12 170 LEU A N 1
ATOM 1414 C CA . LEU A 1 170 ? -6.327 -5.592 10.153 1.00 95.12 170 LEU A CA 1
ATOM 1415 C C . LEU A 1 170 ? -6.878 -5.610 8.727 1.00 95.12 170 LEU A C 1
ATOM 1417 O O . LEU A 1 170 ? -8.003 -6.068 8.518 1.00 95.12 170 LEU A O 1
ATOM 1421 N N . ARG A 1 171 ? -6.100 -5.155 7.739 1.00 96.56 171 ARG A N 1
ATOM 1422 C CA . ARG A 1 171 ? -6.500 -5.200 6.326 1.00 96.56 171 ARG A CA 1
ATOM 1423 C C . ARG A 1 171 ? -6.673 -6.631 5.818 1.00 96.56 171 ARG A C 1
ATOM 1425 O O . ARG A 1 171 ? -7.550 -6.852 4.993 1.00 96.56 171 ARG A O 1
ATOM 1432 N N . SER A 1 172 ? -5.910 -7.597 6.329 1.00 96.12 172 SER A N 1
ATOM 1433 C CA . SER A 1 172 ? -6.046 -9.005 5.933 1.00 96.12 172 SER A CA 1
ATOM 1434 C C . SER A 1 172 ? -7.401 -9.616 6.321 1.00 96.12 172 SER A C 1
ATOM 1436 O O . SER A 1 172 ? -7.890 -10.501 5.628 1.00 96.12 172 SER A O 1
ATOM 1438 N N . ILE A 1 173 ? -8.030 -9.112 7.391 1.00 95.50 173 ILE A N 1
ATOM 1439 C CA . ILE A 1 173 ? -9.322 -9.602 7.897 1.00 95.50 173 ILE A CA 1
ATOM 1440 C C . ILE A 1 173 ? -10.486 -8.734 7.413 1.00 95.50 173 ILE A C 1
ATOM 1442 O O . ILE A 1 173 ? -11.532 -9.238 7.014 1.00 95.50 173 ILE A O 1
ATOM 1446 N N . LEU A 1 174 ? -10.327 -7.411 7.470 1.00 94.69 174 LEU A N 1
ATOM 1447 C CA . LEU A 1 174 ? -11.397 -6.455 7.170 1.00 94.69 174 LEU A CA 1
ATOM 1448 C C . LEU A 1 174 ? -11.396 -5.990 5.711 1.00 94.69 174 LEU A C 1
ATOM 1450 O O . LEU A 1 174 ? -12.331 -5.302 5.297 1.00 94.69 174 LEU A O 1
ATOM 1454 N N . GLY A 1 175 ? -10.352 -6.325 4.954 1.00 96.25 175 GLY A N 1
ATOM 1455 C CA . GLY A 1 175 ? -10.030 -5.756 3.651 1.00 96.25 175 GLY A CA 1
ATOM 1456 C C . GLY A 1 175 ? -9.243 -4.443 3.753 1.00 96.25 175 GLY A C 1
ATOM 1457 O O . GLY A 1 175 ? -9.351 -3.688 4.725 1.00 96.25 175 GLY A O 1
ATOM 1458 N N . ALA A 1 176 ? -8.478 -4.127 2.705 1.00 96.50 176 ALA A N 1
ATOM 1459 C CA . ALA A 1 176 ? -7.760 -2.860 2.567 1.00 96.50 176 ALA A CA 1
ATOM 1460 C C . ALA A 1 176 ? -8.724 -1.686 2.297 1.00 96.50 176 ALA A C 1
ATOM 1462 O O . ALA A 1 176 ? -8.938 -1.269 1.158 1.00 96.50 176 ALA A O 1
ATOM 1463 N N . ASN A 1 177 ? -9.343 -1.153 3.355 1.00 95.38 177 ASN A N 1
ATOM 1464 C CA . ASN A 1 177 ? -10.372 -0.114 3.271 1.00 95.38 177 ASN A CA 1
ATOM 1465 C C . ASN A 1 177 ? -10.328 0.883 4.443 1.00 95.38 177 ASN A C 1
ATOM 1467 O O . ASN A 1 177 ? -9.584 0.722 5.405 1.00 95.38 177 ASN A O 1
ATOM 1471 N N . ILE A 1 178 ? -11.170 1.916 4.356 1.00 95.62 178 ILE A N 1
ATOM 1472 C CA . ILE A 1 178 ? -11.264 3.016 5.326 1.00 95.62 178 ILE A CA 1
ATOM 1473 C C . ILE A 1 178 ? -11.573 2.556 6.760 1.00 95.62 178 ILE A C 1
ATOM 1475 O O . ILE A 1 178 ? -11.123 3.189 7.712 1.00 95.62 178 ILE A O 1
ATOM 1479 N N . ARG A 1 179 ? -12.300 1.445 6.934 1.00 96.25 179 ARG A N 1
ATOM 1480 C CA . ARG A 1 179 ? -12.629 0.904 8.256 1.00 96.25 179 ARG A CA 1
ATOM 1481 C C . ARG A 1 179 ? -11.378 0.395 8.960 1.00 96.25 179 ARG A C 1
ATOM 1483 O O . ARG A 1 179 ? -11.180 0.734 10.123 1.00 96.25 179 ARG A O 1
ATOM 1490 N N . ALA A 1 180 ? -10.535 -0.369 8.262 1.00 96.00 180 ALA A N 1
ATOM 1491 C CA . ALA A 1 180 ? -9.273 -0.854 8.818 1.00 96.00 180 ALA A CA 1
ATOM 1492 C C . ALA A 1 180 ? -8.381 0.313 9.278 1.00 96.00 180 ALA A C 1
ATOM 1494 O O . ALA A 1 180 ? -7.862 0.280 10.390 1.00 96.00 180 ALA A O 1
ATOM 1495 N N . GLU A 1 181 ? -8.296 1.385 8.481 1.00 95.31 181 GLU A N 1
ATOM 1496 C CA . GLU A 1 181 ? -7.516 2.586 8.819 1.00 95.31 181 GLU A CA 1
ATOM 1497 C C . GLU A 1 181 ? -8.017 3.291 10.081 1.00 95.31 181 GLU A C 1
ATOM 1499 O O . GLU A 1 181 ? -7.234 3.611 10.973 1.00 95.31 181 GLU A O 1
ATOM 1504 N N . ILE A 1 182 ? -9.331 3.536 10.164 1.00 96.31 182 ILE A N 1
ATOM 1505 C CA . ILE A 1 182 ? -9.947 4.212 11.313 1.00 96.31 182 ILE A CA 1
ATOM 1506 C C . ILE A 1 182 ? -9.695 3.403 12.584 1.00 96.31 182 ILE A C 1
ATOM 1508 O O . ILE A 1 182 ? -9.264 3.955 13.596 1.00 96.31 182 ILE A O 1
ATOM 1512 N N . LEU A 1 183 ? -9.951 2.095 12.530 1.00 95.75 183 LEU A N 1
ATOM 1513 C CA . LEU A 1 183 ? -9.805 1.211 13.680 1.00 95.75 183 LEU A CA 1
ATOM 1514 C C . LEU A 1 183 ? -8.343 1.094 14.123 1.00 95.75 183 LEU A C 1
ATOM 1516 O O . LEU A 1 183 ? -8.076 1.198 15.319 1.00 95.75 183 LEU A O 1
ATOM 1520 N N . TYR A 1 184 ? -7.403 0.955 13.183 1.00 94.50 184 TYR A N 1
ATOM 1521 C CA . TYR A 1 184 ? -5.976 0.938 13.501 1.00 94.50 184 TYR A CA 1
ATOM 1522 C C . TYR A 1 184 ? -5.537 2.238 14.170 1.00 94.50 184 TYR A C 1
ATOM 1524 O O . TYR A 1 184 ? -4.906 2.224 15.225 1.00 94.50 184 TYR A O 1
ATOM 1532 N N . LYS A 1 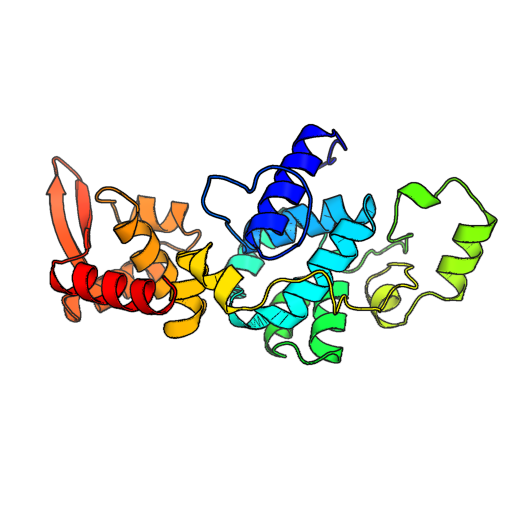185 ? -5.932 3.377 13.593 1.00 94.69 185 LYS A N 1
ATOM 1533 C CA . LYS A 1 185 ? -5.507 4.686 14.081 1.00 94.69 185 LYS A CA 1
ATOM 1534 C C . LYS A 1 185 ? -6.019 4.994 15.487 1.00 94.69 185 LYS A C 1
ATOM 1536 O O . LYS A 1 185 ? -5.322 5.639 16.266 1.00 94.69 185 LYS A O 1
ATOM 1541 N N . LEU A 1 186 ? -7.227 4.537 15.808 1.00 94.44 186 LEU A N 1
ATOM 1542 C CA . LEU A 1 186 ? -7.814 4.680 17.140 1.00 94.44 186 LEU A CA 1
ATOM 1543 C C . LEU A 1 186 ? -7.277 3.654 18.148 1.00 94.44 186 LEU A C 1
ATOM 1545 O O . LEU A 1 186 ? -7.392 3.887 19.347 1.00 94.44 186 LEU A O 1
ATOM 1549 N N . LEU A 1 187 ? -6.703 2.537 17.689 1.00 91.94 187 LEU A N 1
ATOM 1550 C CA . LEU A 1 187 ? -6.034 1.564 18.554 1.00 91.94 187 LEU A CA 1
ATOM 1551 C C . LEU A 1 187 ? -4.684 2.085 19.054 1.00 91.94 187 LEU A C 1
ATOM 1553 O O . LEU A 1 187 ? -4.352 1.899 20.221 1.00 91.94 187 LEU A O 1
ATOM 1557 N N . THR A 1 188 ? -3.901 2.697 18.164 1.00 85.44 188 THR A N 1
ATOM 1558 C CA . THR A 1 188 ? -2.519 3.115 18.447 1.00 85.44 188 THR A CA 1
ATOM 1559 C C . THR A 1 188 ? -2.404 4.554 18.951 1.00 85.44 188 THR A C 1
ATOM 1561 O O . THR A 1 188 ? -1.332 4.966 19.390 1.00 85.44 188 THR A O 1
ATOM 1564 N N . GLY A 1 189 ? -3.488 5.333 18.897 1.00 82.19 189 GLY A N 1
ATOM 1565 C CA . GLY A 1 189 ? -3.496 6.757 19.223 1.00 82.19 189 GLY A CA 1
ATOM 1566 C C . GLY A 1 189 ? -4.382 7.142 20.407 1.00 82.19 189 GLY A C 1
ATOM 1567 O O . GLY A 1 189 ? -5.228 6.384 20.876 1.00 82.19 189 GLY A O 1
ATOM 1568 N N . ALA A 1 190 ? -4.216 8.385 20.861 1.00 84.50 190 ALA A N 1
ATOM 1569 C CA . ALA A 1 190 ? -5.194 9.051 21.717 1.00 84.50 190 ALA A CA 1
ATOM 1570 C C . ALA A 1 190 ? -6.441 9.455 20.908 1.00 84.50 190 ALA A C 1
ATOM 1572 O O . ALA A 1 190 ? -6.433 9.441 19.674 1.00 84.50 190 ALA A O 1
ATOM 1573 N N . GLY A 1 191 ? -7.506 9.869 21.599 1.00 90.81 191 GLY A N 1
ATOM 1574 C CA . GLY A 1 191 ? -8.735 10.280 20.929 1.00 90.81 191 GLY A CA 1
ATOM 1575 C C . GLY A 1 191 ? -8.523 11.404 19.923 1.00 90.81 191 GLY A C 1
ATOM 1576 O O . GLY A 1 191 ? -7.759 12.348 20.151 1.00 90.81 191 GLY A O 1
ATOM 1577 N N . ILE A 1 192 ? -9.225 11.308 18.797 1.00 95.06 192 ILE A N 1
ATOM 1578 C CA . ILE A 1 192 ? -8.973 12.139 17.618 1.00 95.06 192 ILE A CA 1
ATOM 1579 C C . ILE A 1 192 ? -10.278 12.688 17.046 1.00 95.06 192 ILE A C 1
ATOM 1581 O O . ILE A 1 192 ? -11.288 11.994 16.955 1.00 95.06 192 ILE A O 1
ATOM 1585 N N . ALA A 1 193 ? -10.270 13.958 16.647 1.00 94.94 193 ALA A N 1
ATOM 1586 C CA . ALA A 1 193 ? -11.403 14.558 15.951 1.00 94.94 193 ALA A CA 1
ATOM 1587 C C . ALA A 1 193 ? -11.495 14.029 14.510 1.00 94.94 193 ALA A C 1
ATOM 1589 O O . ALA A 1 193 ? -10.470 13.879 13.843 1.00 94.94 193 ALA A O 1
ATOM 1590 N N . VAL A 1 194 ? -12.714 13.839 13.989 1.00 95.44 194 VAL A N 1
ATOM 1591 C CA . VAL A 1 194 ? -12.973 13.273 12.643 1.00 95.44 194 VAL A CA 1
ATOM 1592 C C . VAL A 1 194 ? -12.168 13.976 11.543 1.00 95.44 194 VAL A C 1
ATOM 1594 O O . VAL A 1 194 ? -11.601 13.321 10.674 1.00 95.44 194 VAL A O 1
ATOM 1597 N N . LYS A 1 195 ? -12.078 15.312 11.587 1.00 94.62 195 LYS A N 1
ATOM 1598 C CA . LYS A 1 195 ? -11.338 16.104 10.589 1.00 94.62 195 LYS A CA 1
ATOM 1599 C C . LYS A 1 195 ? -9.833 15.834 10.621 1.00 94.62 195 LYS A C 1
ATOM 1601 O O . LYS A 1 195 ? -9.196 15.758 9.576 1.00 94.62 195 LYS A O 1
ATOM 1606 N N . LYS A 1 196 ? -9.261 15.685 11.818 1.00 94.56 196 LYS A N 1
ATOM 1607 C CA . LYS A 1 196 ? -7.845 15.341 11.973 1.00 94.56 196 LYS A CA 1
ATOM 1608 C C . LYS A 1 196 ? -7.605 13.899 11.524 1.00 94.56 196 LYS A C 1
ATOM 1610 O O . LYS A 1 196 ? -6.691 13.661 10.744 1.00 94.56 196 LYS A O 1
ATOM 1615 N N . LEU A 1 197 ? -8.493 12.982 11.916 1.00 95.12 197 LEU A N 1
ATOM 1616 C CA . LEU A 1 197 ? -8.466 11.588 11.480 1.00 95.12 197 LEU A CA 1
ATOM 1617 C C . LEU A 1 197 ? -8.451 11.488 9.955 1.00 95.12 197 LEU A C 1
ATOM 1619 O O . LEU A 1 197 ? -7.553 10.856 9.417 1.00 95.12 197 LEU A O 1
ATOM 1623 N N . SER A 1 198 ? -9.368 12.166 9.255 1.00 94.56 198 SER A N 1
ATOM 1624 C CA . SER A 1 198 ? -9.443 12.091 7.792 1.00 94.56 198 SER A CA 1
ATOM 1625 C C . SER A 1 198 ? -8.170 12.533 7.087 1.00 94.56 198 SER A C 1
ATOM 1627 O O . SER A 1 198 ? -7.771 11.902 6.109 1.00 94.56 198 SER A O 1
ATOM 1629 N N . ASN A 1 199 ? -7.516 13.571 7.607 1.00 91.31 199 ASN A N 1
ATOM 1630 C CA . ASN A 1 199 ? -6.244 14.036 7.069 1.00 91.31 199 ASN A CA 1
ATOM 1631 C C . ASN A 1 199 ? -5.137 13.000 7.294 1.00 91.31 199 ASN A C 1
ATOM 1633 O O . ASN A 1 199 ? -4.399 12.695 6.365 1.00 91.31 199 ASN A O 1
ATOM 1637 N N . GLU A 1 200 ? -5.054 12.423 8.495 1.00 90.88 200 GLU A N 1
ATOM 1638 C CA . GLU A 1 200 ? -3.995 11.472 8.849 1.00 90.88 200 GLU A CA 1
ATOM 1639 C C . GLU A 1 200 ? -4.122 10.128 8.126 1.00 90.88 200 GLU A C 1
ATOM 1641 O O 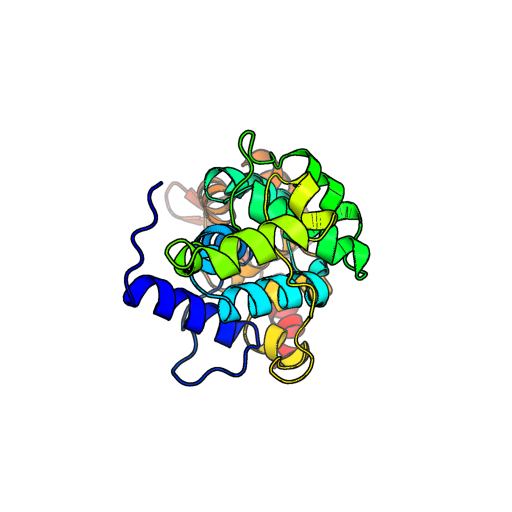. GLU A 1 200 ? -3.120 9.589 7.666 1.00 90.88 200 GLU A O 1
ATOM 1646 N N . ILE A 1 201 ? -5.338 9.595 7.966 1.00 91.50 201 ILE A N 1
ATOM 1647 C CA . ILE A 1 201 ? -5.537 8.346 7.211 1.00 91.50 201 ILE A CA 1
ATOM 1648 C C . ILE A 1 201 ? -5.626 8.577 5.698 1.00 91.50 201 ILE A C 1
ATOM 1650 O O . ILE A 1 201 ? -5.695 7.620 4.930 1.00 91.50 201 ILE A O 1
ATOM 1654 N N . GLY A 1 202 ? -5.605 9.834 5.245 1.00 87.31 202 GLY A N 1
ATOM 1655 C CA . GLY A 1 202 ? -5.588 10.179 3.828 1.00 87.31 202 GLY A CA 1
ATOM 1656 C C . GLY A 1 202 ? -6.912 9.908 3.113 1.00 87.31 202 GLY A C 1
ATOM 1657 O O . GLY A 1 202 ? -6.897 9.518 1.947 1.00 87.31 202 GLY A O 1
ATOM 1658 N N . TYR A 1 203 ? -8.058 10.143 3.765 1.00 90.88 203 TYR A N 1
ATOM 1659 C CA . TYR A 1 203 ? -9.412 10.024 3.189 1.00 90.88 203 TYR A CA 1
ATOM 1660 C C . TYR A 1 203 ? -10.151 11.367 3.157 1.00 90.88 203 TYR A C 1
ATOM 1662 O O . TYR A 1 203 ? -9.785 12.315 3.842 1.00 90.88 203 TYR A O 1
ATOM 1670 N N . SER A 1 204 ? -11.182 11.497 2.315 1.00 91.69 204 SER A N 1
ATOM 1671 C CA . SER A 1 204 ? -12.063 12.673 2.365 1.00 91.69 204 SER A CA 1
ATOM 1672 C C . SER A 1 204 ? -12.859 12.676 3.667 1.00 91.69 204 SER A C 1
ATOM 1674 O O . SER A 1 204 ? -13.296 11.623 4.134 1.00 91.69 204 SER A O 1
ATOM 1676 N N . TYR A 1 205 ? -13.099 13.869 4.216 1.00 95.31 205 TYR A N 1
ATOM 1677 C CA . TYR A 1 205 ? -13.868 14.039 5.450 1.00 95.31 205 TYR A CA 1
ATOM 1678 C C . TYR A 1 205 ? -15.228 13.333 5.394 1.00 95.31 205 TYR A C 1
ATOM 1680 O O . TYR A 1 205 ? -15.563 12.594 6.312 1.00 95.31 205 TYR A O 1
ATOM 1688 N N . SER A 1 206 ? -15.979 13.500 4.300 1.00 96.38 206 SER A N 1
ATOM 1689 C CA . SER A 1 206 ? -17.302 12.888 4.124 1.00 96.38 206 SER A CA 1
ATOM 1690 C C . SER A 1 206 ? -17.266 11.361 4.227 1.00 96.38 206 SER A C 1
ATOM 1692 O O . SER A 1 206 ? -18.069 10.778 4.949 1.00 96.38 206 SER A O 1
ATOM 1694 N N . SER A 1 207 ? -16.304 10.709 3.570 1.00 94.94 207 SER A N 1
ATOM 1695 C CA . SER A 1 207 ? -16.162 9.249 3.608 1.00 94.94 207 SER A CA 1
ATOM 1696 C C . SER A 1 207 ? -15.809 8.751 5.008 1.00 94.94 207 SER A C 1
ATOM 1698 O O . SER A 1 207 ? -16.379 7.767 5.471 1.00 94.94 207 SER A O 1
ATOM 1700 N N . VAL A 1 208 ? -14.904 9.451 5.701 1.00 96.81 208 VAL A N 1
ATOM 1701 C CA . VAL A 1 208 ? -14.520 9.113 7.081 1.00 96.81 208 VAL A CA 1
ATOM 1702 C C . VAL A 1 208 ? -15.691 9.307 8.024 1.00 96.81 208 VAL A C 1
ATOM 1704 O O . VAL A 1 208 ? -15.972 8.429 8.828 1.00 96.81 208 VAL A O 1
ATOM 1707 N N . TYR A 1 209 ? -16.399 10.426 7.908 1.00 97.12 209 TYR A N 1
ATOM 1708 C CA . TYR A 1 209 ? -17.554 10.729 8.739 1.00 97.12 209 TYR A CA 1
ATOM 1709 C C . TYR A 1 209 ? -18.652 9.665 8.598 1.00 97.12 209 TYR A C 1
ATOM 1711 O O . TYR A 1 209 ? -19.147 9.160 9.604 1.00 97.12 209 TYR A O 1
ATOM 1719 N N . MET A 1 210 ? -18.978 9.253 7.368 1.00 97.88 210 MET A N 1
ATOM 1720 C CA . MET A 1 210 ? -19.969 8.198 7.125 1.00 97.88 210 MET A CA 1
ATOM 1721 C C . MET A 1 210 ? -19.552 6.851 7.725 1.00 97.88 210 MET A C 1
ATOM 1723 O O . MET A 1 210 ? -20.378 6.168 8.337 1.00 97.88 210 MET A O 1
ATOM 1727 N N . GLU A 1 211 ? -18.276 6.479 7.605 1.00 97.88 211 GLU A N 1
ATOM 1728 C CA . GLU A 1 211 ? -17.778 5.244 8.213 1.00 97.88 211 GLU A CA 1
ATOM 1729 C C . GLU A 1 211 ? -17.769 5.329 9.746 1.00 97.88 211 GLU A C 1
ATOM 1731 O O . GLU A 1 211 ? -18.181 4.386 10.418 1.00 97.88 211 GLU A O 1
ATOM 1736 N N . VAL A 1 212 ? -17.386 6.474 10.316 1.00 97.69 212 VAL A N 1
ATOM 1737 C CA . VAL A 1 212 ? -17.445 6.727 11.763 1.00 97.69 212 VAL A CA 1
ATOM 1738 C C . VAL A 1 212 ? -18.869 6.555 12.287 1.00 97.69 212 VAL A C 1
ATOM 1740 O O . VAL A 1 212 ? -19.067 5.845 13.272 1.00 97.69 212 VAL A O 1
ATOM 1743 N N . LEU A 1 213 ? -19.875 7.136 11.622 1.00 97.50 213 LEU A N 1
ATOM 1744 C CA . LEU A 1 213 ? -21.278 6.952 12.005 1.00 97.50 213 LEU A CA 1
ATOM 1745 C C . LEU A 1 213 ? -21.688 5.474 11.968 1.00 97.50 213 LEU A C 1
ATOM 1747 O O . LEU A 1 213 ? -22.370 4.996 12.875 1.00 97.50 213 LEU A O 1
ATOM 1751 N N . SER A 1 214 ? -21.247 4.735 10.949 1.00 97.81 214 SER A N 1
ATOM 1752 C CA . SER A 1 214 ? -21.479 3.291 10.849 1.00 97.81 214 SER A CA 1
ATOM 1753 C C . SER A 1 214 ? -20.867 2.528 12.031 1.00 97.81 214 SER A C 1
ATOM 1755 O O . SER A 1 214 ? -21.554 1.762 12.708 1.00 97.81 214 SER A O 1
ATOM 1757 N N . LEU A 1 215 ? -19.598 2.790 12.348 1.00 97.38 215 LEU A N 1
ATOM 1758 C CA . LEU A 1 215 ? -18.886 2.126 13.439 1.00 97.38 215 LEU A CA 1
ATOM 1759 C C . LEU A 1 215 ? -19.448 2.482 14.822 1.00 97.38 215 LEU A C 1
ATOM 1761 O O . LEU A 1 215 ? -19.506 1.614 15.697 1.00 97.38 215 LEU A O 1
ATOM 1765 N N . LYS A 1 216 ? -19.922 3.719 15.012 1.00 96.88 216 LYS A N 1
ATOM 1766 C CA . LYS A 1 216 ? -20.657 4.132 16.217 1.00 96.88 216 LYS A CA 1
ATOM 1767 C C . LYS A 1 216 ? -21.964 3.362 16.374 1.00 96.88 216 LYS A C 1
ATOM 1769 O O . LYS A 1 216 ? -22.212 2.831 17.451 1.00 96.88 216 LYS A O 1
ATOM 1774 N N . ARG A 1 217 ? -22.767 3.231 15.308 1.00 97.19 217 ARG A N 1
ATOM 1775 C CA . ARG A 1 217 ? -24.013 2.435 15.336 1.00 97.19 217 ARG A CA 1
ATOM 1776 C C . ARG A 1 217 ? -23.764 0.971 15.705 1.00 97.19 217 ARG A C 1
ATOM 1778 O O . ARG A 1 217 ? -24.569 0.377 16.408 1.00 97.19 217 ARG A O 1
ATOM 1785 N N . ASN A 1 218 ? -22.617 0.419 15.310 1.00 96.19 218 ASN A N 1
ATOM 1786 C CA . ASN A 1 218 ? -22.207 -0.945 15.668 1.00 96.19 218 ASN A CA 1
ATOM 1787 C C . ASN A 1 218 ? -21.621 -1.069 17.093 1.00 96.19 218 ASN A C 1
ATOM 1789 O O . ASN A 1 218 ? -21.245 -2.167 17.531 1.00 96.19 218 ASN A O 1
ATOM 1793 N N . GLY A 1 219 ? -21.521 0.050 17.818 1.00 96.69 219 GLY A N 1
ATOM 1794 C CA . GLY A 1 219 ? -20.964 0.133 19.165 1.00 96.69 219 GLY A CA 1
ATOM 1795 C C . GLY A 1 219 ? -19.450 -0.056 19.219 1.00 96.69 219 GLY A C 1
ATOM 1796 O O . GLY A 1 219 ? -18.930 -0.419 20.272 1.00 96.69 219 GLY A O 1
ATOM 1797 N N . LEU A 1 220 ? -18.733 0.126 18.104 1.00 96.75 220 LEU A N 1
ATOM 1798 C CA . LEU A 1 220 ? -17.275 -0.049 18.039 1.00 96.75 220 LEU A CA 1
ATOM 1799 C C . LEU A 1 220 ? -16.514 1.223 18.415 1.00 96.75 220 LEU A C 1
ATOM 1801 O O . LEU A 1 220 ? -15.396 1.133 18.917 1.00 96.75 220 LEU A O 1
ATOM 1805 N N . LEU A 1 221 ? -17.127 2.389 18.210 1.00 97.19 221 LEU A N 1
ATOM 1806 C CA . LEU A 1 221 ? -16.562 3.684 18.581 1.00 97.19 221 LEU A CA 1
ATOM 1807 C C . LEU A 1 221 ? -17.402 4.356 19.662 1.00 97.19 221 LEU A C 1
ATOM 1809 O O . LEU A 1 221 ? -18.620 4.182 19.714 1.00 97.19 221 LEU A O 1
ATOM 1813 N N . SER A 1 222 ? -16.743 5.162 20.483 1.00 94.69 222 SER A N 1
ATOM 1814 C CA . SER A 1 222 ? -17.362 6.111 21.402 1.00 94.69 222 SER A CA 1
ATOM 1815 C C . SER A 1 222 ? -16.880 7.528 21.096 1.00 94.69 222 SER A C 1
ATOM 1817 O O . SER A 1 222 ? -15.838 7.732 20.468 1.00 94.69 222 SER A O 1
ATOM 1819 N N . GLU A 1 223 ? -17.661 8.516 21.519 1.00 93.56 223 GLU A N 1
ATOM 1820 C CA . GLU A 1 223 ? -17.296 9.929 21.448 1.00 93.56 223 GLU A CA 1
ATOM 1821 C C . GLU A 1 223 ? -17.249 10.516 22.849 1.00 93.56 223 GLU A C 1
ATOM 1823 O O . GLU A 1 223 ? -18.027 10.122 23.722 1.00 93.56 223 GLU A O 1
ATOM 1828 N N . LYS A 1 224 ? -16.323 11.449 23.054 1.00 91.31 224 LYS A N 1
ATOM 1829 C CA . LYS A 1 224 ? -16.255 12.267 24.260 1.00 91.31 224 LYS A CA 1
ATOM 1830 C C . LYS A 1 224 ? -15.988 13.714 23.882 1.00 91.31 224 LYS A C 1
ATOM 1832 O O . LYS A 1 224 ? -15.194 13.991 22.975 1.00 91.31 224 LYS A O 1
ATOM 1837 N N . ASP A 1 225 ? -16.623 14.609 24.623 1.00 87.56 225 ASP A N 1
ATOM 1838 C CA . ASP A 1 225 ? -16.366 16.037 24.538 1.00 87.56 225 ASP A CA 1
ATOM 1839 C C . ASP A 1 225 ? -15.124 16.357 25.360 1.00 87.56 225 ASP A C 1
ATOM 1841 O O . ASP A 1 225 ? -15.091 16.168 26.575 1.00 87.56 225 ASP A O 1
ATOM 1845 N N . GLU A 1 226 ? -14.081 16.827 24.684 1.00 82.62 226 GLU A N 1
ATOM 1846 C CA . GLU A 1 226 ? -12.857 17.288 25.329 1.00 82.62 226 GLU A CA 1
ATOM 1847 C C . GLU A 1 226 ? -12.591 18.734 24.922 1.00 82.62 226 GLU A C 1
ATOM 1849 O O . GLU A 1 226 ? -12.036 19.035 23.858 1.00 82.62 226 GLU A O 1
ATOM 1854 N N . GLY A 1 227 ? -13.031 19.651 25.785 1.00 81.38 227 GLY A N 1
ATOM 1855 C CA . GLY A 1 227 ? -13.006 21.083 25.516 1.00 81.38 227 GLY A CA 1
ATOM 1856 C C . GLY A 1 227 ? -13.948 21.445 24.368 1.00 81.38 227 GLY A C 1
ATOM 1857 O O . GLY A 1 227 ? -15.150 21.225 24.454 1.00 81.38 227 GLY A O 1
ATOM 1858 N N . ARG A 1 228 ? -13.401 22.019 23.289 1.00 77.44 228 ARG A N 1
ATOM 1859 C CA . ARG A 1 228 ? -14.169 22.435 22.096 1.00 77.44 228 ARG A CA 1
ATOM 1860 C C . ARG A 1 228 ? -14.244 21.365 21.001 1.00 77.44 228 ARG A C 1
ATOM 1862 O O . ARG A 1 228 ? -14.750 21.649 19.918 1.00 77.44 228 ARG A O 1
ATOM 1869 N N . TYR A 1 229 ? -13.684 20.178 21.234 1.00 81.56 229 TYR A N 1
ATOM 1870 C CA . TYR A 1 229 ? -13.562 19.145 20.209 1.00 81.56 229 TYR A CA 1
ATOM 1871 C C . TYR A 1 229 ? -14.284 17.863 20.612 1.00 81.56 229 TYR A C 1
ATOM 1873 O O . TYR A 1 229 ? -14.060 17.324 21.694 1.00 81.56 229 TYR A O 1
ATOM 1881 N N . HIS A 1 230 ? -15.068 17.330 19.677 1.00 88.69 230 HIS A N 1
ATOM 1882 C CA . HIS A 1 230 ? -15.611 15.978 19.750 1.00 88.69 230 HIS A CA 1
ATOM 1883 C C . HIS A 1 230 ? -14.533 14.990 19.300 1.00 88.69 230 HIS A C 1
ATOM 1885 O O . HIS A 1 230 ? -14.136 14.980 18.126 1.00 88.69 230 HIS A O 1
ATOM 1891 N N . LYS A 1 231 ? -14.022 14.187 20.235 1.00 94.75 231 LYS A N 1
ATOM 1892 C CA . LYS A 1 231 ? -12.987 13.188 19.956 1.00 94.75 231 LYS A CA 1
ATOM 1893 C C . LYS A 1 231 ? -13.575 11.788 19.908 1.00 94.75 231 LYS A C 1
ATOM 1895 O O . LYS A 1 231 ? -14.391 11.410 20.745 1.00 94.75 231 LYS A O 1
ATOM 1900 N N . LEU A 1 232 ? -13.106 11.023 18.929 1.00 96.06 232 LEU A N 1
ATOM 1901 C CA . LEU A 1 232 ? -13.418 9.616 18.742 1.00 96.06 232 LEU A CA 1
ATOM 1902 C C . LEU A 1 232 ? -12.444 8.738 19.511 1.00 96.06 232 LEU A C 1
ATOM 1904 O O . LEU A 1 232 ? -11.242 8.997 19.507 1.00 96.06 232 LEU A O 1
ATOM 1908 N N . TYR A 1 233 ? -12.975 7.660 20.072 1.00 96.00 233 TYR A N 1
ATOM 1909 C CA . TYR A 1 233 ? -12.244 6.606 20.760 1.00 96.00 233 TYR A CA 1
ATOM 1910 C C . TYR A 1 233 ? -12.763 5.240 20.308 1.00 96.00 233 TYR A C 1
ATOM 1912 O O . TYR A 1 233 ? -13.914 5.114 19.882 1.00 96.00 233 TYR A O 1
ATOM 1920 N N . LEU A 1 234 ? -11.948 4.193 20.453 1.00 96.12 234 LEU A N 1
ATOM 1921 C CA . LEU A 1 234 ? -12.492 2.837 20.480 1.00 96.12 234 LEU A CA 1
ATOM 1922 C C . LEU A 1 234 ? -13.360 2.671 21.731 1.00 96.12 234 LEU A C 1
ATOM 1924 O O . LEU A 1 234 ? -12.984 3.079 22.831 1.00 96.12 234 LEU A O 1
ATOM 1928 N N . SER A 1 235 ? -14.517 2.034 21.576 1.00 96.12 235 SER A N 1
ATOM 1929 C CA . SER A 1 235 ? -15.289 1.569 22.728 1.00 96.12 235 SER A CA 1
ATOM 1930 C C . SER A 1 235 ? -14.590 0.371 23.389 1.00 96.12 235 SER A C 1
ATOM 1932 O O . SER A 1 235 ? -13.665 -0.217 22.819 1.00 96.12 235 SER A O 1
ATOM 1934 N N . ALA A 1 236 ? -15.057 -0.058 24.567 1.00 94.81 236 ALA A N 1
ATOM 1935 C CA . ALA A 1 236 ? -14.581 -1.305 25.177 1.00 94.81 236 ALA A CA 1
ATOM 1936 C C . ALA A 1 236 ? -14.772 -2.503 24.224 1.00 94.81 236 ALA A C 1
ATOM 1938 O O . ALA A 1 236 ? -13.839 -3.267 23.991 1.00 94.81 236 ALA A O 1
ATOM 1939 N N . LYS A 1 237 ? -15.947 -2.595 23.583 1.00 95.44 237 LYS A N 1
ATOM 1940 C CA . LYS A 1 237 ? -16.255 -3.612 22.566 1.00 95.44 237 LYS A CA 1
ATOM 1941 C C . LYS A 1 237 ? -15.293 -3.540 21.375 1.00 95.44 237 LYS A C 1
ATOM 1943 O O . LYS A 1 237 ? -14.768 -4.569 20.961 1.00 95.44 237 LYS A O 1
ATOM 1948 N N . GLY A 1 238 ? -15.050 -2.342 20.837 1.00 94.25 238 GLY A N 1
ATOM 1949 C CA . GLY A 1 238 ? -14.124 -2.137 19.718 1.00 94.25 238 GLY A CA 1
ATOM 1950 C C . GLY A 1 238 ? -12.684 -2.507 20.072 1.00 94.25 238 GLY A C 1
ATOM 1951 O O . GLY A 1 238 ? -12.012 -3.179 19.295 1.00 94.25 238 GLY A O 1
ATOM 1952 N N . THR A 1 239 ? -12.242 -2.144 21.277 1.00 94.12 239 THR A N 1
ATOM 1953 C CA . THR A 1 239 ? -10.905 -2.472 21.788 1.00 94.12 239 THR A CA 1
ATOM 1954 C C . THR A 1 239 ? -10.707 -3.980 21.901 1.00 94.12 239 THR A C 1
ATOM 1956 O O . THR A 1 239 ? -9.717 -4.501 21.393 1.00 94.12 239 THR A O 1
ATOM 1959 N N . THR A 1 240 ? -11.652 -4.694 22.522 1.00 94.00 240 THR A N 1
ATOM 1960 C CA . THR A 1 240 ?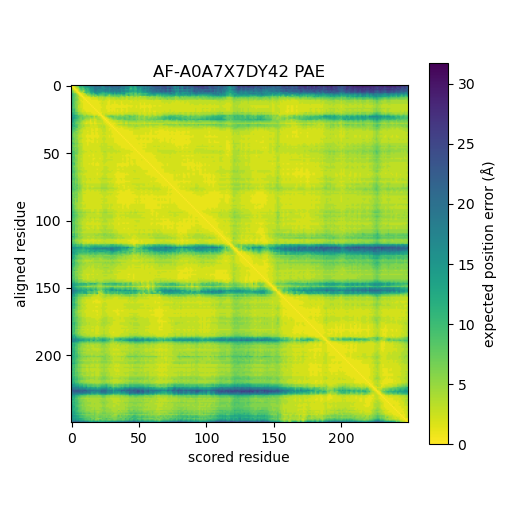 -11.587 -6.157 22.650 1.00 94.00 240 THR A CA 1
ATOM 1961 C C . THR A 1 240 ? -11.576 -6.834 21.284 1.00 94.00 240 THR A C 1
ATOM 1963 O O . THR A 1 240 ? -10.740 -7.698 21.041 1.00 94.00 240 THR A O 1
ATOM 1966 N N . LEU A 1 241 ? -12.447 -6.405 20.363 1.00 92.50 241 LEU A N 1
ATOM 1967 C CA . LEU A 1 241 ? -12.507 -6.968 19.014 1.00 92.50 241 LEU A CA 1
ATOM 1968 C C . LEU A 1 241 ? -11.160 -6.852 18.285 1.00 92.50 241 LEU A C 1
ATOM 1970 O O . LEU A 1 241 ? -10.658 -7.840 17.758 1.00 92.50 241 LEU A O 1
ATOM 1974 N N . ILE A 1 242 ? -10.567 -5.658 18.272 1.00 90.50 242 ILE A N 1
ATOM 1975 C CA . ILE A 1 242 ? -9.311 -5.410 17.554 1.00 90.50 242 ILE A CA 1
ATOM 1976 C C . ILE A 1 242 ? -8.136 -6.141 18.209 1.00 90.50 242 ILE A C 1
ATOM 1978 O O . ILE A 1 242 ? -7.306 -6.708 17.503 1.00 90.50 242 ILE A O 1
ATOM 1982 N N . LYS A 1 243 ? -8.069 -6.174 19.547 1.00 88.31 243 LYS A N 1
ATOM 1983 C CA . LYS A 1 243 ? -7.031 -6.935 20.258 1.00 88.31 243 LYS A CA 1
ATOM 1984 C C . LYS A 1 243 ? -7.104 -8.426 19.941 1.00 88.31 243 LYS A C 1
ATOM 1986 O O . LYS A 1 243 ? -6.064 -9.028 19.695 1.00 88.31 243 LYS A O 1
ATOM 1991 N N . ASN A 1 244 ? -8.310 -8.992 19.871 1.00 89.12 244 ASN A N 1
ATOM 1992 C CA . ASN A 1 244 ? -8.495 -10.387 19.481 1.00 89.12 244 ASN A CA 1
ATOM 1993 C C . ASN A 1 244 ? -8.020 -10.631 18.043 1.00 89.12 244 ASN A C 1
ATOM 1995 O O . ASN A 1 244 ? -7.305 -11.598 17.807 1.00 89.12 244 ASN A O 1
ATOM 1999 N N . ILE A 1 245 ? -8.335 -9.736 17.099 1.00 86.62 245 ILE A N 1
ATOM 2000 C CA . ILE A 1 245 ? -7.835 -9.851 15.718 1.00 86.62 245 ILE A CA 1
ATOM 2001 C C . ILE A 1 245 ? -6.303 -9.821 15.685 1.00 86.62 245 ILE A C 1
ATOM 2003 O O . ILE A 1 245 ? -5.696 -10.685 15.066 1.00 86.62 245 ILE A O 1
ATOM 2007 N N . ASN A 1 246 ? -5.669 -8.877 16.383 1.00 79.69 246 ASN A N 1
ATOM 2008 C CA . ASN A 1 246 ? -4.207 -8.797 16.412 1.00 79.69 246 ASN A CA 1
ATOM 2009 C C . ASN A 1 246 ? -3.565 -10.027 17.070 1.00 79.69 246 ASN A C 1
ATOM 2011 O O . ASN A 1 246 ? -2.493 -10.445 16.647 1.00 79.69 246 ASN A O 1
ATOM 2015 N N . SER A 1 247 ? -4.223 -10.638 18.062 1.00 85.44 247 SER A N 1
ATOM 2016 C CA . SER A 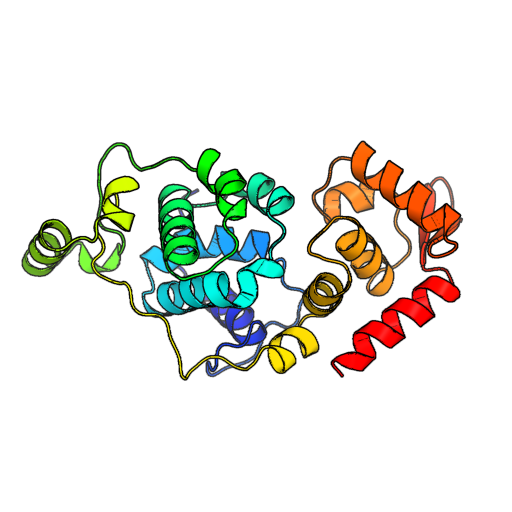1 247 ? -3.727 -11.864 18.701 1.00 85.44 247 SER A CA 1
ATOM 2017 C C . SER A 1 247 ? -3.725 -13.090 17.786 1.00 85.44 247 SER A C 1
ATOM 2019 O O . SER A 1 247 ? -2.985 -14.026 18.060 1.00 85.44 247 SER A O 1
ATOM 2021 N N . LEU A 1 248 ? -4.479 -13.080 16.677 1.00 84.62 248 LEU A N 1
ATOM 2022 C CA . LEU A 1 248 ? -4.423 -14.152 15.672 1.00 84.62 248 LEU A CA 1
ATOM 2023 C C . LEU A 1 248 ? -3.072 -14.211 14.947 1.00 84.62 248 LEU A C 1
ATOM 2025 O O . LEU A 1 248 ? -2.760 -15.222 14.326 1.00 84.62 248 LEU A O 1
ATOM 2029 N N . PHE A 1 249 ? -2.290 -13.133 15.018 1.00 83.19 249 PHE A N 1
ATOM 2030 C CA . PHE A 1 249 ? -0.999 -12.996 14.350 1.00 83.19 249 PHE A CA 1
ATOM 2031 C C . PHE A 1 249 ? 0.159 -12.791 15.343 1.00 83.19 249 PHE A C 1
ATOM 2033 O O . PHE A 1 249 ? 1.269 -12.484 14.915 1.00 83.19 249 PHE A O 1
ATOM 2040 N N . ALA A 1 250 ? -0.093 -12.899 16.656 1.00 69.00 250 ALA A N 1
ATOM 2041 C CA . ALA A 1 250 ? 0.893 -12.653 17.714 1.00 69.00 250 ALA A CA 1
ATOM 2042 C C . ALA A 1 250 ? 1.817 -13.852 17.965 1.00 69.00 250 ALA A C 1
ATOM 2044 O O . ALA A 1 250 ? 1.367 -15.009 17.864 1.00 69.00 250 ALA A O 1
#

Mean predicted aligned error: 5.04 Å

Radius of gyration: 20.02 Å; Cα contacts (8 Å, |Δi|>4): 346; chains: 1; bounding box: 52×40×53 Å